Protein AF-A0A9D5NDR1-F1 (afdb_monomer)

Mean predicted aligned error: 5.38 Å

Solvent-accessible surface area (backbone atoms only — not comparable to full-atom values): 9724 Å² total; per-residue (Å²): 131,82,87,73,76,76,52,79,92,58,87,72,62,86,83,45,65,84,41,63,70,48,38,55,56,44,75,51,38,51,76,55,72,68,31,70,76,56,55,54,25,55,80,41,77,42,51,88,75,37,26,45,38,58,49,21,50,35,16,12,52,51,25,29,54,54,27,54,76,68,70,50,67,32,56,53,42,22,40,23,27,44,36,30,72,43,46,94,73,57,74,91,79,48,89,86,64,66,58,56,55,45,46,18,52,44,3,46,55,46,42,56,72,79,41,94,68,50,77,65,29,51,37,29,16,39,10,35,47,49,87,71,8,87,38,72,57,84,45,77,59,17,52,38,35,28,52,23,41,55,50,43,49,50,55,40,35,54,48,35,51,53,52,51,54,51,52,52,52,52,52,52,51,52,58,61,74,76,106

Secondary structure (DSSP, 8-state):
---PPPPTT--S-TT-TTSHHHHHHHHTTHHHHT-HHHHGGGGSEETTTEEHHHHHHHHHHHHHHHHHHTTS-HHHHHHHHHHTT---S-TTT---SSHHHHHHHHHHHHHHHHS---HHHHHHHHHTTTTTSSS---SHHHHHHHHHHHHHHHHHHHHHHHHHHHHHHHHHHHHHHT-

Nearest PDB structures (foldseek):
  2dqb-assembly1_E  TM=6.445E-01  e=2.241E-03  Thermus thermophilus HB8
  2pjq-assembly1_C  TM=5.562E-01  e=6.997E-02  Lactiplantibacillus plantarum WCFS1
  7yse-assembly1_C  TM=6.762E-01  e=1.985E+00  Escherichia coli K-12

pLDDT: mean 90.73, std 12.26, range [38.66, 98.88]

Radius of gyration: 17.4 Å; Cα contacts (8 Å, |Δi|>4): 231; chains: 1; bounding box: 49×29×51 Å

Sequence (179 aa):
MMDMEKIVGSKLDFSDLSNEVVREFYGYIEDILENTEFNKLDNFYQHINTSRLQHSLNVAYYTYLVCRKWNWNVREATRAALLHDFFLYDWREVELGFHPNEHPKQALVNAARYFEVTPLMRNMILSHMWPLSVAYPKYKESWVVQGSDRLCACLEAMHGMKSKMRKTRLVTSIALFMK

Foldseek 3Di:
DPPQDDQQPDPDDLVPCVDPLSVVLCVLCVLVVPDPLLVLQQVEDDLQRAGSQSLLQNLLSQLLVVCVVVVHPNSLLSNLSSLLQSANDHCVVDPPDLVLQPRLVRSLVVCVVRHDHDPQSNLLSRPLSPPSYPRDNPDPSSVSSNVSSVVSSVSSNVVNVVVVVVVVVVVVVVVVVVD

Structure (mmCIF, N/CA/C/O backbone):
data_AF-A0A9D5NDR1-F1
#
_entry.id   AF-A0A9D5NDR1-F1
#
loop_
_atom_site.group_PDB
_atom_site.id
_atom_site.type_symbol
_atom_site.label_atom_id
_atom_site.label_alt_id
_atom_site.label_comp_id
_atom_site.label_asym_id
_atom_site.label_entity_id
_atom_site.label_seq_id
_atom_site.pdbx_PDB_ins_code
_atom_site.Cartn_x
_atom_site.Cartn_y
_atom_site.Cartn_z
_atom_site.occupancy
_atom_site.B_iso_or_equiv
_atom_site.auth_seq_id
_atom_site.auth_comp_id
_atom_site.auth_asym_id
_atom_site.auth_atom_id
_atom_site.pdbx_PDB_model_num
ATOM 1 N N . MET A 1 1 ? 2.504 -14.538 14.501 1.00 38.66 1 MET A N 1
ATOM 2 C CA . MET A 1 1 ? 1.792 -13.251 14.386 1.00 38.66 1 MET A CA 1
ATOM 3 C C . MET A 1 1 ? 2.872 -12.201 14.293 1.00 38.66 1 MET A C 1
ATOM 5 O O . MET A 1 1 ? 3.724 -12.184 15.169 1.00 38.66 1 MET A O 1
ATOM 9 N N . MET A 1 2 ? 2.947 -11.469 13.186 1.00 43.44 2 MET A N 1
ATOM 10 C CA . MET A 1 2 ? 3.920 -10.390 13.041 1.00 43.44 2 MET A CA 1
ATOM 11 C C . MET A 1 2 ? 3.539 -9.306 14.059 1.00 43.44 2 MET A C 1
ATOM 13 O O . MET A 1 2 ? 2.384 -8.879 14.053 1.00 43.44 2 MET A O 1
ATOM 17 N N . ASP A 1 3 ? 4.448 -8.923 14.958 1.00 47.28 3 ASP A N 1
ATOM 18 C CA . ASP A 1 3 ? 4.241 -7.781 15.857 1.00 47.28 3 ASP A CA 1
ATOM 19 C C . ASP A 1 3 ? 4.219 -6.518 14.989 1.00 47.28 3 ASP A C 1
ATOM 21 O O . ASP A 1 3 ? 5.253 -5.919 14.700 1.00 47.28 3 ASP A O 1
ATOM 25 N N . MET A 1 4 ? 3.042 -6.178 14.462 1.00 54.62 4 MET A N 1
ATOM 26 C CA . MET A 1 4 ? 2.893 -5.064 13.535 1.00 54.62 4 MET A CA 1
ATOM 27 C C . MET A 1 4 ? 3.072 -3.750 14.276 1.00 54.62 4 MET A C 1
ATOM 29 O O . MET A 1 4 ? 2.387 -3.465 15.264 1.00 54.62 4 MET A O 1
ATOM 33 N N . GLU A 1 5 ? 3.990 -2.928 13.774 1.00 60.28 5 GLU A N 1
ATOM 34 C CA . GLU A 1 5 ? 4.173 -1.598 14.312 1.00 60.28 5 GLU A CA 1
ATOM 35 C C . GLU A 1 5 ? 2.938 -0.732 14.044 1.00 60.28 5 GLU A C 1
ATOM 37 O O . GLU A 1 5 ? 2.206 -0.845 13.055 1.00 60.28 5 GLU A O 1
ATOM 42 N N . LYS A 1 6 ? 2.714 0.182 14.982 1.00 82.75 6 LYS A N 1
ATOM 43 C CA . LYS A 1 6 ? 1.658 1.182 14.946 1.00 82.75 6 LYS A CA 1
ATOM 44 C C . LYS A 1 6 ? 1.700 1.972 13.634 1.00 82.75 6 LYS A C 1
ATOM 46 O O . LYS A 1 6 ? 2.681 2.669 13.377 1.00 82.75 6 LYS A O 1
ATOM 51 N N . ILE A 1 7 ? 0.592 1.965 12.884 1.00 89.94 7 ILE A N 1
ATOM 52 C CA . ILE A 1 7 ? 0.434 2.825 11.704 1.00 89.94 7 ILE A CA 1
ATOM 53 C C . ILE A 1 7 ? 0.758 4.273 12.064 1.00 89.94 7 ILE A C 1
ATOM 55 O O . ILE A 1 7 ? 0.198 4.838 13.015 1.00 89.94 7 ILE A O 1
ATOM 59 N N . VAL A 1 8 ? 1.664 4.878 11.295 1.00 89.75 8 VAL A N 1
ATOM 60 C CA . VAL A 1 8 ? 2.193 6.210 11.590 1.00 89.75 8 VAL A CA 1
ATOM 61 C C . VAL A 1 8 ? 1.054 7.224 11.707 1.00 89.75 8 VAL A C 1
ATOM 63 O O . VAL A 1 8 ? 0.225 7.355 10.820 1.00 89.75 8 VAL A O 1
ATOM 66 N N . GLY A 1 9 ? 0.977 7.933 12.836 1.00 87.50 9 GLY A N 1
ATOM 67 C CA . GLY A 1 9 ? -0.051 8.957 13.066 1.00 87.50 9 GLY A CA 1
ATOM 68 C C . GLY A 1 9 ? -1.469 8.440 13.360 1.00 87.50 9 GLY A C 1
ATOM 69 O O . GLY A 1 9 ? -2.327 9.251 13.718 1.00 87.50 9 GLY A O 1
ATOM 70 N N . SER A 1 10 ? -1.730 7.131 13.285 1.00 89.88 10 SER A N 1
ATOM 71 C CA . SER A 1 10 ? -3.024 6.568 13.678 1.00 89.88 10 SER A CA 1
ATOM 72 C C . SER A 1 10 ? -3.175 6.497 15.201 1.00 89.88 10 SER A C 1
ATOM 74 O O . SER A 1 10 ? -2.215 6.287 15.950 1.00 89.88 10 SER A O 1
ATOM 76 N N . LYS A 1 11 ? -4.414 6.684 15.667 1.00 88.31 11 LYS A N 1
ATOM 77 C CA . LYS A 1 11 ? -4.811 6.477 17.070 1.00 88.31 11 LYS A CA 1
ATOM 78 C C . LYS A 1 11 ? -5.387 5.083 17.321 1.00 88.31 11 LYS A C 1
ATOM 80 O O . LYS A 1 11 ? -5.600 4.749 18.480 1.00 88.31 11 LYS A O 1
ATOM 85 N N . LEU A 1 12 ? -5.672 4.320 16.263 1.00 89.19 12 LEU A N 1
ATOM 86 C CA . LEU A 1 12 ? -6.218 2.975 16.396 1.00 89.19 12 LEU A CA 1
ATOM 87 C C . LEU A 1 12 ? -5.142 2.003 16.871 1.00 89.19 12 LEU A C 1
ATOM 89 O O . LEU A 1 12 ? -3.973 2.123 16.493 1.00 89.19 12 LEU A O 1
ATOM 93 N N . ASP A 1 13 ? -5.574 1.047 17.683 1.00 88.69 13 ASP A N 1
ATOM 94 C CA . ASP A 1 13 ? -4.805 -0.139 18.012 1.00 88.69 13 ASP A CA 1
ATOM 95 C C . ASP A 1 13 ? -5.086 -1.205 16.952 1.00 88.69 13 ASP A C 1
ATOM 97 O O . ASP A 1 13 ? -6.206 -1.692 16.825 1.00 88.69 13 ASP A O 1
ATOM 101 N N . PHE A 1 14 ? -4.070 -1.536 16.161 1.00 87.88 14 PHE A N 1
ATOM 102 C CA . PHE A 1 14 ? -4.187 -2.512 15.080 1.00 87.88 14 PHE A CA 1
ATOM 103 C C . PHE A 1 14 ? -4.058 -3.962 15.560 1.00 87.88 14 PHE A C 1
ATOM 105 O O . PHE A 1 14 ? -4.145 -4.871 14.738 1.00 87.88 14 PHE A O 1
ATOM 112 N N . SER A 1 15 ? -3.883 -4.179 16.867 1.00 86.94 15 SER A N 1
ATOM 113 C CA . SER A 1 15 ? -4.048 -5.488 17.504 1.00 86.94 15 SER A CA 1
ATOM 114 C C . SER A 1 15 ? -5.494 -5.748 17.954 1.00 86.94 15 SER A C 1
ATOM 116 O O . SER A 1 15 ? -5.886 -6.901 18.141 1.00 86.94 15 SER A O 1
ATOM 118 N N . ASP A 1 16 ? -6.323 -4.702 18.063 1.00 89.25 16 ASP A N 1
ATOM 119 C CA . ASP A 1 16 ? -7.730 -4.817 18.442 1.00 89.25 16 ASP A CA 1
ATOM 120 C C . ASP A 1 16 ? -8.616 -5.160 17.233 1.00 89.25 16 ASP A C 1
ATOM 122 O O . ASP A 1 16 ? -9.205 -4.297 16.577 1.00 89.25 16 ASP A O 1
ATOM 126 N N . LEU A 1 17 ? -8.755 -6.458 16.959 1.00 87.25 17 LEU A N 1
ATOM 127 C CA . LEU A 1 17 ? -9.637 -6.977 15.906 1.00 87.25 17 LEU A CA 1
ATOM 128 C C . LEU A 1 17 ? -11.139 -6.874 16.245 1.00 87.25 17 LEU A C 1
ATOM 130 O O . LEU A 1 17 ? -11.978 -7.202 15.400 1.00 87.25 17 LEU A O 1
ATOM 134 N N . SER A 1 18 ? -11.509 -6.422 17.452 1.00 92.44 18 SER A N 1
ATOM 135 C CA . SER A 1 18 ? -12.909 -6.095 17.761 1.00 92.44 18 SER A CA 1
ATOM 136 C C . SER A 1 18 ? -13.340 -4.776 17.110 1.00 92.44 18 SER A C 1
ATOM 138 O O . SER A 1 18 ? -14.525 -4.582 16.822 1.00 92.44 18 SER A O 1
ATOM 140 N N . ASN A 1 19 ? -12.379 -3.901 16.796 1.00 94.12 19 ASN A N 1
ATOM 141 C CA . ASN A 1 19 ? -12.618 -2.678 16.054 1.00 94.12 19 ASN A CA 1
ATOM 142 C C . ASN A 1 19 ? -12.974 -2.989 14.591 1.00 94.12 19 ASN A C 1
ATOM 144 O O . ASN A 1 19 ? -12.171 -3.532 13.832 1.00 94.12 19 ASN A O 1
ATOM 148 N N . GLU A 1 20 ? -14.175 -2.591 14.169 1.00 95.56 20 GLU A N 1
ATOM 149 C CA . GLU A 1 20 ? -14.692 -2.865 12.823 1.00 95.56 20 GLU A CA 1
ATOM 150 C C . GLU A 1 20 ? -13.777 -2.333 11.712 1.00 95.56 20 GLU A C 1
ATOM 152 O O . GLU A 1 20 ? -13.553 -3.023 10.721 1.00 95.56 20 GLU A O 1
ATOM 157 N N . VAL A 1 21 ? -13.211 -1.136 11.894 1.00 95.12 21 VAL A N 1
ATOM 158 C CA . VAL A 1 21 ? -12.353 -0.488 10.893 1.00 95.12 21 VAL A CA 1
ATOM 159 C C . VAL A 1 21 ? -11.065 -1.277 10.690 1.00 95.12 21 VAL A C 1
ATOM 161 O O . VAL A 1 21 ? -10.623 -1.426 9.552 1.00 95.12 21 VAL A O 1
ATOM 164 N N . VAL A 1 22 ? -10.482 -1.772 11.785 1.00 94.44 22 VAL A N 1
ATOM 165 C CA . VAL A 1 22 ? -9.256 -2.580 11.786 1.00 94.44 22 VAL A CA 1
ATOM 166 C C . VAL A 1 22 ? -9.528 -3.946 11.162 1.00 94.44 22 VAL A C 1
ATOM 168 O O . VAL A 1 22 ? -8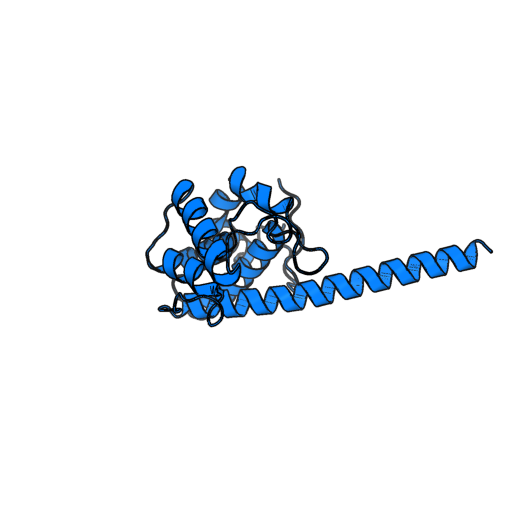.806 -4.363 10.259 1.00 94.44 22 VAL A O 1
ATOM 171 N N . ARG A 1 23 ? -10.606 -4.616 11.583 1.00 95.75 23 ARG A N 1
ATOM 172 C CA . ARG A 1 23 ? -10.999 -5.926 11.051 1.00 95.75 23 ARG A CA 1
ATOM 173 C C . ARG A 1 23 ? -11.289 -5.882 9.551 1.00 95.75 23 ARG A C 1
ATOM 175 O O . ARG A 1 23 ? -10.833 -6.753 8.821 1.00 95.75 23 ARG A O 1
ATOM 182 N N . GLU A 1 24 ? -12.031 -4.876 9.091 1.00 97.19 24 GLU A N 1
ATOM 183 C CA . GLU A 1 24 ? -12.325 -4.691 7.667 1.00 97.19 24 GLU A CA 1
ATOM 184 C C . GLU A 1 24 ? -11.042 -4.443 6.861 1.00 97.19 24 GLU A C 1
ATOM 186 O O . GLU A 1 24 ? -10.839 -5.074 5.827 1.00 97.19 24 GLU A O 1
ATOM 191 N N . PHE A 1 25 ? -10.157 -3.569 7.355 1.00 97.19 25 PHE A N 1
ATOM 192 C CA . PHE A 1 25 ? -8.873 -3.297 6.713 1.00 97.19 25 PHE A CA 1
ATOM 193 C C . PHE A 1 25 ? -8.047 -4.579 6.530 1.00 97.19 25 PHE A C 1
ATOM 195 O O . PHE A 1 25 ? -7.602 -4.846 5.414 1.00 97.19 25 PHE A O 1
ATOM 202 N N . TYR A 1 26 ? -7.904 -5.400 7.578 1.00 95.88 26 TYR A N 1
ATOM 203 C CA . TYR A 1 26 ? -7.175 -6.670 7.488 1.00 95.88 26 TYR A CA 1
ATOM 204 C C . TYR A 1 26 ? -7.830 -7.678 6.551 1.00 95.88 26 TYR A C 1
ATOM 206 O O . TYR A 1 26 ? -7.120 -8.305 5.768 1.00 95.88 26 TYR A O 1
ATOM 214 N N . GLY A 1 27 ? -9.161 -7.777 6.549 1.00 97.31 27 GLY A N 1
ATOM 215 C CA . GLY A 1 27 ? -9.883 -8.675 5.640 1.00 97.31 27 GLY A CA 1
ATOM 216 C C . GLY A 1 27 ? -9.626 -8.393 4.152 1.00 97.31 27 GLY A C 1
ATOM 217 O O . GLY A 1 27 ? -9.890 -9.246 3.306 1.00 97.31 27 GLY A O 1
ATOM 218 N N . TYR A 1 28 ? -9.091 -7.218 3.795 1.00 98.25 28 TYR A N 1
ATOM 219 C CA . TYR A 1 28 ? -8.675 -6.922 2.421 1.00 98.25 28 TYR A CA 1
ATOM 220 C C . TYR A 1 28 ? -7.243 -7.344 2.082 1.00 98.25 28 TYR A C 1
ATOM 222 O O . TYR A 1 28 ? -6.941 -7.454 0.888 1.00 98.25 28 TYR A O 1
ATOM 230 N N . ILE A 1 29 ? -6.369 -7.534 3.073 1.00 97.62 29 ILE A N 1
ATOM 231 C CA . ILE A 1 29 ? -4.915 -7.643 2.868 1.00 97.62 29 ILE A CA 1
ATOM 232 C C . ILE A 1 29 ? -4.239 -8.824 3.572 1.00 97.62 29 ILE A C 1
ATOM 234 O O . ILE A 1 29 ? -3.037 -9.003 3.391 1.00 97.62 29 ILE A O 1
ATOM 238 N N . GLU A 1 30 ? -4.959 -9.606 4.376 1.00 96.38 30 GLU A N 1
ATOM 239 C CA . GLU A 1 30 ? -4.388 -10.712 5.158 1.00 96.38 30 GLU A CA 1
ATOM 240 C C . GLU A 1 30 ? -3.588 -11.701 4.297 1.00 96.38 30 GLU A C 1
ATOM 242 O O . GLU A 1 30 ? -2.451 -12.020 4.630 1.00 96.38 30 GLU A O 1
ATOM 247 N N . ASP A 1 31 ? -4.102 -12.064 3.121 1.00 97.69 31 ASP A N 1
ATOM 248 C CA . ASP A 1 31 ? -3.441 -12.966 2.173 1.00 97.69 31 ASP A CA 1
ATOM 249 C C . ASP A 1 31 ? -2.116 -12.401 1.635 1.00 97.69 31 ASP A C 1
ATOM 251 O O . ASP A 1 31 ? -1.193 -13.150 1.314 1.00 97.69 31 ASP A O 1
ATOM 255 N N . ILE A 1 32 ? -2.002 -11.072 1.548 1.00 98.31 3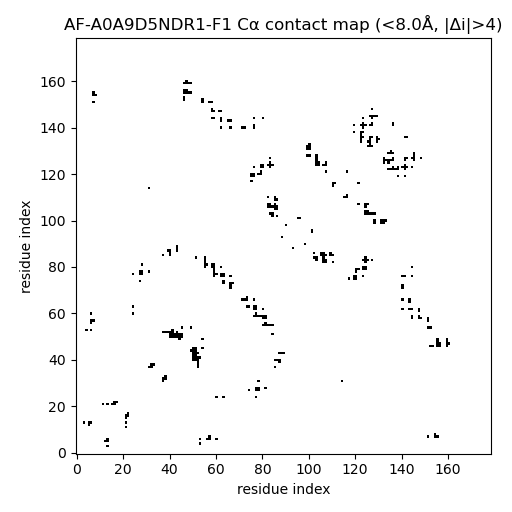2 ILE A N 1
ATOM 256 C CA . ILE A 1 32 ? -0.765 -10.397 1.143 1.00 98.31 32 ILE A CA 1
ATOM 257 C C . ILE A 1 32 ? 0.237 -10.397 2.302 1.00 98.31 32 ILE A C 1
ATOM 259 O O . ILE A 1 32 ? 1.421 -10.637 2.078 1.00 98.31 32 ILE A O 1
ATOM 263 N N . LEU A 1 33 ? -0.223 -10.172 3.536 1.00 96.06 33 LEU A N 1
ATOM 264 C CA . LEU A 1 33 ? 0.627 -10.173 4.733 1.00 96.06 33 LEU A CA 1
ATOM 265 C C . LEU A 1 33 ? 1.105 -11.578 5.134 1.00 96.06 33 LEU A C 1
ATOM 267 O O . LEU A 1 33 ? 2.130 -11.716 5.797 1.00 96.06 33 LEU A O 1
ATOM 271 N N . GLU A 1 34 ? 0.405 -12.633 4.726 1.00 96.19 34 GLU A N 1
ATOM 272 C CA . GLU A 1 34 ? 0.854 -14.021 4.898 1.00 96.19 34 GLU A CA 1
ATOM 273 C C . GLU A 1 34 ? 1.896 -14.445 3.849 1.00 96.19 34 GLU A C 1
ATOM 275 O O . GLU A 1 34 ? 2.586 -15.455 4.016 1.00 96.19 34 GLU A O 1
ATOM 280 N N . ASN A 1 35 ? 2.062 -13.666 2.775 1.00 97.94 35 ASN A N 1
ATOM 281 C CA . ASN A 1 35 ? 3.009 -13.977 1.717 1.00 97.94 35 ASN A CA 1
ATOM 282 C C . ASN A 1 35 ? 4.458 -13.701 2.158 1.00 97.94 35 ASN A C 1
ATOM 284 O O . ASN A 1 35 ? 4.869 -12.567 2.410 1.00 97.94 35 ASN A O 1
ATOM 288 N N . THR A 1 36 ? 5.275 -14.755 2.182 1.00 97.31 36 THR A N 1
ATOM 289 C CA . THR A 1 36 ? 6.675 -14.684 2.624 1.00 97.31 36 THR A CA 1
ATOM 290 C C . THR A 1 36 ? 7.548 -13.795 1.741 1.00 97.31 36 THR A C 1
ATOM 292 O O . THR A 1 36 ? 8.477 -13.169 2.246 1.00 97.31 36 THR A O 1
ATOM 295 N N . GLU A 1 37 ? 7.262 -13.706 0.441 1.00 98.00 37 GLU A N 1
ATOM 296 C CA . GLU A 1 37 ? 8.011 -12.861 -0.493 1.00 98.00 37 GLU A CA 1
ATOM 297 C C . GLU A 1 37 ? 7.686 -11.383 -0.288 1.00 98.00 37 GLU A C 1
ATOM 299 O O . GLU A 1 37 ? 8.594 -10.554 -0.325 1.00 98.00 37 GLU A O 1
ATOM 304 N N . PHE A 1 38 ? 6.425 -11.055 -0.002 1.00 98.00 38 PHE A N 1
ATOM 305 C CA . PHE A 1 38 ? 6.015 -9.703 0.370 1.00 98.00 38 PHE A CA 1
ATOM 306 C C . PHE A 1 38 ? 6.644 -9.268 1.700 1.00 98.00 38 PHE A C 1
ATOM 308 O O . PHE A 1 38 ? 7.207 -8.180 1.790 1.00 98.00 38 PHE A O 1
ATOM 315 N N . ASN A 1 39 ? 6.682 -10.146 2.703 1.00 96.81 39 ASN A N 1
ATOM 316 C CA . ASN A 1 39 ? 7.271 -9.821 4.008 1.00 96.81 39 ASN A CA 1
ATOM 317 C C . ASN A 1 39 ? 8.784 -9.544 3.965 1.00 96.81 39 ASN A C 1
ATOM 319 O O . ASN A 1 39 ? 9.310 -8.880 4.856 1.00 96.81 39 ASN A O 1
ATOM 323 N N . LYS A 1 40 ? 9.501 -9.954 2.907 1.00 97.44 40 LYS A N 1
ATOM 324 C CA . LYS A 1 40 ? 10.916 -9.573 2.716 1.00 97.44 40 LYS A CA 1
ATOM 325 C C . LYS A 1 40 ? 11.120 -8.062 2.606 1.00 97.44 40 LYS A C 1
ATOM 327 O O . LYS A 1 40 ? 12.244 -7.609 2.828 1.00 97.44 40 LYS A O 1
ATOM 332 N N . LEU A 1 41 ? 10.067 -7.299 2.300 1.00 96.75 41 LEU A N 1
ATOM 333 C CA . LEU A 1 41 ? 10.070 -5.838 2.311 1.00 96.75 41 LEU A CA 1
ATOM 334 C C . LEU A 1 41 ? 10.520 -5.241 3.649 1.00 96.75 41 LEU A C 1
ATOM 336 O O . LEU A 1 41 ? 11.008 -4.112 3.668 1.00 96.75 41 LEU A O 1
ATOM 340 N N . ASP A 1 42 ? 10.415 -5.994 4.745 1.00 95.00 42 ASP A N 1
ATOM 341 C CA . ASP A 1 42 ? 10.851 -5.533 6.062 1.00 95.00 42 ASP A CA 1
ATOM 342 C C . ASP A 1 42 ? 12.375 -5.319 6.152 1.00 95.00 42 ASP A C 1
ATOM 344 O O . ASP A 1 42 ? 12.860 -4.518 6.945 1.00 95.00 42 ASP A O 1
ATOM 348 N N . ASN A 1 43 ? 13.143 -5.960 5.264 1.00 94.69 43 ASN A N 1
ATOM 349 C CA . ASN A 1 43 ? 14.602 -5.832 5.215 1.00 94.69 43 ASN A CA 1
ATOM 350 C C . ASN A 1 43 ? 15.088 -4.580 4.467 1.00 94.69 43 ASN A C 1
ATOM 352 O O . ASN A 1 43 ? 16.292 -4.331 4.412 1.00 94.69 43 ASN A O 1
ATOM 356 N N . PHE A 1 44 ? 14.190 -3.798 3.864 1.00 94.06 44 PHE A N 1
ATOM 357 C CA . PHE A 1 44 ? 14.557 -2.636 3.057 1.00 94.06 44 PHE A CA 1
ATOM 358 C C . PHE A 1 44 ? 14.023 -1.352 3.685 1.00 94.06 44 PHE A C 1
ATOM 360 O O . PHE A 1 44 ? 12.818 -1.204 3.839 1.00 94.06 44 PHE A O 1
ATOM 367 N N . TYR A 1 45 ? 14.897 -0.393 4.005 1.00 90.69 45 TYR A N 1
ATOM 368 C CA . TYR A 1 45 ? 14.517 0.796 4.778 1.00 90.69 45 TYR A CA 1
ATOM 369 C C . TYR A 1 45 ? 14.423 2.092 3.955 1.00 90.69 45 TYR A C 1
ATOM 371 O O . TYR A 1 45 ? 15.344 2.499 3.231 1.00 90.69 45 TYR A O 1
ATOM 379 N N . GLN A 1 46 ? 13.321 2.808 4.166 1.00 82.00 46 GLN A N 1
ATOM 380 C CA . GLN A 1 46 ? 12.972 4.118 3.621 1.00 82.00 46 GLN A CA 1
ATOM 381 C C . GLN A 1 46 ? 12.774 5.149 4.752 1.00 82.00 46 GLN A C 1
ATOM 383 O O . GLN A 1 46 ? 12.821 4.830 5.942 1.00 82.00 46 GLN A O 1
ATOM 388 N N . HIS A 1 47 ? 12.631 6.423 4.369 1.00 81.56 47 HIS A N 1
ATOM 389 C CA . HIS A 1 47 ? 12.245 7.537 5.251 1.00 81.56 47 HIS A CA 1
ATOM 390 C C . HIS A 1 47 ? 12.930 7.546 6.633 1.00 81.56 47 HIS A C 1
ATOM 392 O O . HIS A 1 47 ? 12.303 7.764 7.667 1.00 81.56 47 HIS A O 1
ATOM 398 N N . ILE A 1 48 ? 14.259 7.367 6.623 1.00 80.56 48 ILE A N 1
ATOM 399 C CA . ILE A 1 48 ? 15.180 7.319 7.774 1.00 80.56 48 ILE A CA 1
ATOM 400 C C . ILE A 1 48 ? 15.201 5.969 8.497 1.00 80.56 48 ILE A C 1
ATOM 402 O O . ILE A 1 48 ? 16.284 5.411 8.647 1.00 80.56 48 ILE A O 1
ATOM 406 N N . ASN A 1 49 ? 14.067 5.471 8.989 1.00 84.94 49 ASN A N 1
ATOM 407 C CA . ASN A 1 49 ? 14.039 4.261 9.824 1.00 84.94 49 ASN A CA 1
ATOM 408 C C . ASN A 1 49 ? 12.714 3.488 9.717 1.00 84.94 49 ASN A C 1
ATOM 410 O O . ASN A 1 49 ? 12.291 2.879 10.696 1.00 84.94 49 ASN A O 1
ATOM 414 N N . THR A 1 50 ? 12.049 3.546 8.564 1.00 89.88 50 THR A N 1
ATOM 415 C CA . THR A 1 50 ? 10.804 2.808 8.308 1.00 89.88 50 THR A CA 1
ATOM 416 C C . THR A 1 50 ? 11.089 1.722 7.281 1.00 89.88 50 THR A C 1
ATOM 418 O O . THR A 1 50 ? 11.672 2.019 6.240 1.00 89.88 50 THR A O 1
ATOM 421 N N . SER A 1 51 ? 10.724 0.469 7.551 1.00 94.81 51 SER A N 1
ATOM 422 C CA . SER A 1 51 ? 10.850 -0.580 6.538 1.00 94.81 51 SER A CA 1
ATOM 423 C C . SER A 1 51 ? 9.845 -0.362 5.402 1.00 94.81 51 SER A C 1
ATOM 425 O O . SER A 1 51 ? 8.790 0.245 5.601 1.00 94.81 51 SER A O 1
ATOM 427 N N . ARG A 1 52 ? 10.138 -0.858 4.197 1.00 96.00 52 ARG A N 1
ATOM 428 C CA . ARG A 1 52 ? 9.239 -0.749 3.038 1.00 96.00 52 ARG A CA 1
ATOM 429 C C . ARG A 1 52 ? 7.926 -1.488 3.292 1.00 96.00 52 ARG A C 1
ATOM 431 O O . ARG A 1 52 ? 6.882 -1.062 2.804 1.00 96.00 52 ARG A O 1
ATOM 438 N N . LEU A 1 53 ? 7.966 -2.548 4.105 1.00 96.56 53 LEU A N 1
ATOM 439 C CA . LEU A 1 53 ? 6.774 -3.250 4.578 1.00 96.56 53 LEU A CA 1
ATOM 440 C C . LEU A 1 53 ? 5.885 -2.319 5.411 1.00 96.56 53 LEU A C 1
ATOM 442 O O . LEU A 1 53 ? 4.710 -2.143 5.091 1.00 96.56 53 LEU A O 1
ATOM 446 N N . GLN A 1 54 ? 6.454 -1.671 6.432 1.00 95.69 54 GLN A N 1
ATOM 447 C CA . GLN A 1 54 ? 5.706 -0.752 7.289 1.00 95.69 54 GLN A CA 1
ATOM 448 C C . GLN A 1 54 ? 5.206 0.475 6.516 1.00 95.69 54 GLN A C 1
ATOM 450 O O . GLN A 1 54 ? 4.072 0.908 6.721 1.00 95.69 54 GLN A O 1
ATOM 455 N N . HIS A 1 55 ? 6.021 1.016 5.608 1.00 96.94 55 HIS A N 1
ATOM 456 C CA . HIS A 1 55 ? 5.620 2.100 4.716 1.00 96.94 55 HIS A CA 1
ATOM 457 C C . HIS A 1 55 ? 4.407 1.694 3.866 1.00 96.94 55 HIS A C 1
ATOM 459 O O . HIS A 1 55 ? 3.371 2.357 3.891 1.00 96.94 55 HIS A O 1
ATOM 465 N N . SER A 1 56 ? 4.479 0.537 3.205 1.00 97.88 56 SER A N 1
ATOM 466 C CA . SER A 1 56 ? 3.382 0.010 2.389 1.00 97.88 56 SER A CA 1
ATOM 467 C C . SER A 1 56 ? 2.101 -0.196 3.202 1.00 97.88 56 SER A C 1
ATOM 469 O O . SER A 1 56 ? 1.009 0.137 2.737 1.00 97.88 56 SER A O 1
ATOM 471 N N . LEU A 1 57 ? 2.218 -0.674 4.445 1.00 97.25 57 LEU A N 1
ATOM 472 C CA . LEU A 1 57 ? 1.083 -0.830 5.353 1.00 97.25 57 LEU A CA 1
ATOM 473 C C . LEU A 1 57 ? 0.468 0.526 5.750 1.00 97.25 57 LEU A C 1
ATOM 475 O O . LEU A 1 57 ? -0.758 0.671 5.756 1.00 97.25 57 LEU A O 1
ATOM 479 N N . ASN A 1 58 ? 1.299 1.540 6.019 1.00 97.19 58 ASN A N 1
ATOM 480 C CA . ASN A 1 58 ? 0.841 2.905 6.290 1.00 97.19 58 ASN A CA 1
ATOM 481 C C . ASN A 1 58 ? 0.058 3.472 5.092 1.00 97.19 58 ASN A C 1
ATOM 483 O O . ASN A 1 58 ? -1.059 3.975 5.262 1.00 97.19 58 ASN A O 1
ATOM 487 N N . VAL A 1 59 ? 0.612 3.358 3.881 1.00 98.50 59 VAL A N 1
ATOM 488 C CA . VAL A 1 59 ? -0.003 3.856 2.639 1.00 98.50 59 VAL A CA 1
ATOM 489 C C . VAL A 1 59 ? -1.319 3.137 2.349 1.00 98.50 59 VAL A C 1
ATOM 491 O O . VAL A 1 59 ? -2.315 3.788 2.007 1.00 98.50 59 VAL A O 1
ATOM 494 N N . ALA A 1 60 ? -1.362 1.818 2.551 1.00 98.44 60 ALA A N 1
ATOM 495 C CA . ALA A 1 60 ? -2.575 1.019 2.421 1.00 98.44 60 ALA A CA 1
ATOM 496 C C . ALA A 1 60 ? -3.682 1.504 3.361 1.00 98.44 60 ALA A C 1
ATOM 498 O O . ALA A 1 60 ? -4.812 1.703 2.915 1.00 98.44 60 ALA A O 1
ATOM 499 N N . TYR A 1 61 ? -3.366 1.765 4.633 1.00 98.19 61 TYR A N 1
ATOM 500 C CA . TYR A 1 61 ? -4.358 2.219 5.609 1.00 98.19 61 TYR A CA 1
ATOM 501 C C . TYR A 1 61 ? -4.952 3.588 5.257 1.00 98.19 61 TYR A C 1
ATOM 503 O O . TYR A 1 61 ? -6.172 3.768 5.284 1.00 98.19 61 TYR A O 1
ATOM 511 N N . TYR A 1 62 ? -4.124 4.565 4.883 1.00 98.50 62 TYR A N 1
ATOM 512 C CA . TYR A 1 62 ? -4.639 5.881 4.498 1.00 98.50 62 TYR A CA 1
ATOM 513 C C . TYR A 1 62 ? -5.417 5.840 3.177 1.00 98.50 62 TYR A C 1
ATOM 515 O O . TYR A 1 62 ? -6.440 6.522 3.057 1.00 98.50 62 TYR A O 1
ATOM 523 N N . THR A 1 63 ? -5.004 4.998 2.225 1.00 98.75 63 THR A N 1
ATOM 524 C CA . THR A 1 63 ? -5.757 4.767 0.983 1.00 98.75 63 THR A CA 1
ATOM 525 C C . THR A 1 63 ? -7.124 4.150 1.275 1.00 98.75 63 THR A C 1
ATOM 527 O O . THR A 1 63 ? -8.140 4.626 0.758 1.00 98.75 63 THR A O 1
ATOM 530 N N . TYR A 1 64 ? -7.161 3.143 2.151 1.00 98.62 64 TYR A N 1
ATOM 531 C CA . TYR A 1 64 ? -8.377 2.503 2.645 1.00 98.62 64 TYR A CA 1
ATOM 532 C C . TYR A 1 64 ? -9.345 3.524 3.248 1.00 98.62 64 TYR A C 1
ATOM 534 O O . TYR A 1 64 ? -10.495 3.587 2.822 1.00 98.62 64 TYR A O 1
ATOM 542 N N . LEU A 1 65 ? -8.890 4.377 4.174 1.00 98.19 65 LEU A N 1
ATOM 543 C CA . LEU A 1 65 ? -9.752 5.371 4.824 1.00 98.19 65 LEU A CA 1
ATOM 544 C C . LEU A 1 65 ? -10.418 6.318 3.822 1.00 98.19 65 LEU A C 1
ATOM 546 O O . LEU A 1 65 ? -11.613 6.607 3.939 1.00 98.19 65 LEU A O 1
ATOM 550 N N . VAL A 1 66 ? -9.657 6.806 2.841 1.00 98.44 66 VAL A N 1
ATOM 551 C CA . VAL A 1 66 ? -10.186 7.710 1.815 1.00 98.44 66 VAL A CA 1
ATOM 552 C C . VAL A 1 66 ? -11.181 6.967 0.928 1.00 98.44 66 VAL A C 1
ATOM 554 O O . VAL A 1 66 ? -12.312 7.425 0.772 1.00 98.44 66 VAL A O 1
ATOM 557 N N . CYS A 1 67 ? -10.816 5.801 0.394 1.00 98.31 67 CYS A N 1
ATOM 558 C CA . CYS A 1 67 ? -11.699 5.042 -0.494 1.00 98.31 67 CYS A CA 1
ATOM 559 C C . CYS A 1 67 ? -12.978 4.583 0.221 1.00 98.31 67 CYS A C 1
ATOM 561 O O . CYS A 1 67 ? -14.056 4.644 -0.371 1.00 98.31 67 CYS A O 1
ATOM 563 N N . ARG A 1 68 ? -12.882 4.200 1.501 1.00 97.38 68 ARG A N 1
ATOM 564 C CA . ARG A 1 68 ? -14.019 3.845 2.362 1.00 97.38 68 ARG A CA 1
ATOM 565 C C . ARG A 1 68 ? -14.952 5.032 2.572 1.00 97.38 68 ARG A C 1
ATOM 567 O O . ARG A 1 68 ? -16.157 4.896 2.395 1.00 97.38 68 ARG A O 1
ATOM 574 N N . LYS A 1 69 ? -14.410 6.218 2.884 1.00 97.69 69 LYS A N 1
ATOM 575 C CA . LYS A 1 69 ? -15.201 7.447 3.082 1.00 97.69 69 LYS A CA 1
ATOM 576 C C . LYS A 1 69 ? -16.048 7.801 1.858 1.00 97.69 69 LYS A C 1
ATOM 578 O O . LYS A 1 69 ? -17.152 8.314 2.017 1.00 97.69 69 LYS A O 1
ATOM 583 N N . TRP A 1 70 ? -15.526 7.555 0.659 1.00 96.75 70 TRP A N 1
ATOM 584 C CA . TRP A 1 70 ? -16.190 7.907 -0.596 1.00 96.75 70 TRP A CA 1
ATOM 585 C C . TRP A 1 70 ? -16.908 6.733 -1.278 1.00 96.75 70 TRP A C 1
ATOM 587 O O . TRP A 1 70 ? -17.433 6.918 -2.376 1.00 96.75 70 TRP A O 1
ATOM 597 N N . ASN A 1 71 ? -16.950 5.555 -0.644 1.00 96.06 71 ASN A N 1
ATOM 598 C CA . ASN A 1 71 ? -17.540 4.326 -1.184 1.00 96.06 71 ASN A CA 1
ATOM 599 C C . ASN A 1 71 ? -17.019 3.975 -2.594 1.00 96.06 71 ASN A C 1
ATOM 601 O O . ASN A 1 71 ? -17.773 3.794 -3.551 1.00 96.06 71 ASN A O 1
ATOM 605 N N . TRP A 1 72 ? -15.696 3.994 -2.748 1.00 97.50 72 TRP A N 1
ATOM 606 C CA . TRP A 1 72 ? -14.994 3.654 -3.989 1.00 97.50 72 TRP A CA 1
ATOM 607 C C . TRP A 1 72 ? -14.610 2.169 -4.016 1.00 97.50 72 TRP A C 1
ATOM 609 O O . TRP A 1 72 ? -15.123 1.395 -3.212 1.00 97.50 72 TRP A O 1
ATOM 619 N N . ASN A 1 73 ? -13.730 1.734 -4.926 1.00 97.88 73 ASN A N 1
ATOM 620 C CA . ASN A 1 73 ? -13.281 0.338 -4.940 1.00 97.88 73 ASN A CA 1
ATOM 621 C C . ASN A 1 73 ? -12.273 0.076 -3.800 1.00 97.88 73 ASN A C 1
ATOM 623 O O . ASN A 1 73 ? -11.064 0.009 -4.012 1.00 97.88 73 ASN A O 1
ATOM 627 N N . VAL A 1 74 ? -12.784 -0.012 -2.566 1.00 98.44 74 VAL A N 1
ATOM 628 C CA . VAL A 1 74 ? -11.996 -0.060 -1.323 1.00 98.44 74 VAL A CA 1
ATOM 629 C C . VAL A 1 74 ? -11.041 -1.249 -1.307 1.00 98.44 74 VAL A C 1
ATOM 631 O O . VAL A 1 74 ? -9.860 -1.073 -1.007 1.00 98.44 74 VAL A O 1
ATOM 634 N N . ARG A 1 75 ? -11.529 -2.444 -1.661 1.00 98.50 75 ARG A N 1
ATOM 635 C CA . ARG A 1 75 ? -10.729 -3.674 -1.633 1.00 98.50 75 ARG A CA 1
ATOM 636 C C . ARG A 1 75 ? -9.537 -3.581 -2.579 1.00 98.50 75 ARG A C 1
ATOM 638 O O . ARG A 1 75 ? -8.402 -3.759 -2.148 1.00 98.50 75 ARG A O 1
ATOM 645 N N . GLU A 1 76 ? -9.777 -3.284 -3.855 1.00 98.62 76 GLU A N 1
ATOM 646 C CA . GLU A 1 76 ? -8.696 -3.196 -4.841 1.00 98.62 76 GLU A CA 1
ATOM 647 C C . GLU A 1 76 ? -7.739 -2.045 -4.533 1.00 98.62 76 GLU A C 1
ATOM 649 O O . GLU A 1 76 ? -6.527 -2.225 -4.639 1.00 98.62 76 GLU A O 1
ATOM 654 N N . ALA A 1 77 ? -8.257 -0.895 -4.089 1.00 98.75 77 ALA A N 1
ATOM 655 C CA . ALA A 1 77 ? -7.429 0.254 -3.750 1.00 98.75 77 ALA A CA 1
ATOM 656 C C . ALA A 1 77 ? -6.485 -0.031 -2.580 1.00 98.75 77 ALA A C 1
ATOM 658 O O . ALA A 1 77 ? -5.297 0.277 -2.654 1.00 98.75 77 ALA A O 1
ATOM 659 N N . THR A 1 78 ? -7.000 -0.661 -1.525 1.00 98.81 78 THR A N 1
ATOM 660 C CA . THR A 1 78 ? -6.214 -1.026 -0.339 1.00 98.81 78 THR A CA 1
ATOM 661 C C . THR A 1 78 ? -5.117 -2.025 -0.702 1.00 98.81 78 THR A C 1
ATOM 663 O O . THR A 1 78 ? -3.962 -1.842 -0.325 1.00 98.81 78 THR A O 1
ATOM 666 N N . ARG A 1 79 ? -5.451 -3.042 -1.504 1.00 98.81 79 ARG A N 1
ATOM 667 C CA . ARG A 1 79 ? -4.492 -4.054 -1.971 1.00 98.81 79 ARG A CA 1
ATOM 668 C C . ARG A 1 79 ? -3.418 -3.459 -2.873 1.00 98.81 79 ARG A C 1
ATOM 670 O O . ARG A 1 79 ? -2.241 -3.736 -2.683 1.00 98.81 79 ARG A O 1
ATOM 677 N N . ALA A 1 80 ? -3.799 -2.621 -3.836 1.00 98.88 80 ALA A N 1
ATOM 678 C CA . ALA A 1 80 ? -2.844 -1.952 -4.715 1.00 98.88 80 ALA A CA 1
ATOM 679 C C . ALA A 1 80 ? -1.914 -1.012 -3.946 1.00 98.88 80 ALA A C 1
ATOM 681 O O . ALA A 1 80 ? -0.727 -0.958 -4.245 1.00 98.88 80 ALA A O 1
ATOM 682 N N . ALA A 1 81 ? -2.442 -0.304 -2.946 1.00 98.81 81 ALA A N 1
ATOM 683 C CA . ALA A 1 81 ? -1.650 0.540 -2.066 1.00 98.81 81 ALA A CA 1
ATOM 684 C C . ALA A 1 81 ? -0.692 -0.269 -1.186 1.00 98.81 81 ALA A C 1
ATOM 686 O O . ALA A 1 81 ? 0.424 0.176 -0.968 1.00 98.81 81 ALA A O 1
ATOM 687 N N . LEU A 1 82 ? -1.054 -1.472 -0.740 1.00 98.75 82 LEU A N 1
ATOM 688 C CA . LEU A 1 82 ? -0.105 -2.343 -0.043 1.00 98.75 82 LEU A CA 1
ATOM 689 C C . LEU A 1 82 ? 0.997 -2.865 -0.984 1.00 98.75 82 LEU A C 1
ATOM 691 O O . LEU A 1 82 ? 2.136 -3.042 -0.576 1.00 98.75 82 LEU A O 1
ATOM 695 N N . LEU A 1 83 ? 0.676 -3.087 -2.259 1.00 98.81 83 LEU A N 1
ATOM 696 C CA . LEU A 1 83 ? 1.592 -3.670 -3.245 1.00 98.81 83 LEU A CA 1
ATOM 697 C C . LEU A 1 83 ? 2.406 -2.640 -4.047 1.00 98.81 83 LEU A C 1
ATOM 699 O O . LEU A 1 83 ? 3.245 -3.049 -4.850 1.00 98.81 83 LEU A O 1
ATOM 703 N N . HIS A 1 84 ? 2.160 -1.335 -3.879 1.00 98.62 84 HIS A N 1
ATOM 704 C CA . HIS A 1 84 ? 2.722 -0.286 -4.748 1.00 98.62 84 HIS A CA 1
ATOM 705 C C . HIS A 1 84 ? 4.255 -0.298 -4.799 1.00 98.62 84 HIS A C 1
ATOM 707 O O . HIS A 1 84 ? 4.836 -0.032 -5.851 1.00 98.62 84 HIS A O 1
ATOM 713 N N . ASP A 1 85 ? 4.863 -0.712 -3.688 1.00 98.00 85 ASP A N 1
ATOM 714 C CA . ASP A 1 85 ? 6.298 -0.738 -3.443 1.00 98.00 85 ASP A CA 1
ATOM 715 C C . ASP A 1 85 ? 6.852 -2.171 -3.330 1.00 98.00 85 ASP A C 1
ATOM 717 O O . ASP A 1 85 ? 7.902 -2.414 -2.735 1.00 98.00 85 ASP A O 1
ATOM 721 N N . PHE A 1 86 ? 6.175 -3.162 -3.926 1.00 98.38 86 PHE A N 1
ATOM 722 C CA . PHE A 1 86 ? 6.577 -4.571 -3.853 1.00 98.38 86 PHE A CA 1
ATOM 723 C C . PHE A 1 86 ? 7.792 -4.922 -4.736 1.00 98.38 86 PHE A C 1
ATOM 725 O O . PHE A 1 86 ? 7.743 -5.806 -5.589 1.00 98.38 86 PHE A O 1
ATOM 732 N N . PHE A 1 87 ? 8.927 -4.268 -4.526 1.00 97.25 87 PHE A N 1
ATOM 733 C CA . PHE A 1 87 ? 10.214 -4.600 -5.138 1.00 97.25 87 PHE A CA 1
ATOM 734 C C . PHE A 1 87 ? 11.221 -5.032 -4.067 1.00 97.25 87 PHE A C 1
ATOM 736 O O . PHE A 1 87 ? 11.157 -4.583 -2.930 1.00 97.25 87 PHE A O 1
ATOM 743 N N . LEU A 1 88 ? 12.147 -5.930 -4.413 1.00 95.75 88 LEU A N 1
ATOM 744 C CA . LEU A 1 88 ? 13.026 -6.615 -3.450 1.00 95.75 88 LEU A CA 1
ATOM 745 C C . LEU A 1 88 ? 14.508 -6.292 -3.681 1.00 95.75 88 LEU A C 1
ATOM 747 O O . LEU A 1 88 ? 15.353 -7.182 -3.702 1.00 95.75 88 LEU A O 1
ATOM 751 N N . TYR A 1 89 ? 14.814 -5.015 -3.892 1.00 93.38 89 TYR A N 1
ATOM 752 C CA . TYR A 1 89 ? 16.185 -4.520 -4.005 1.00 93.38 89 TYR A CA 1
ATOM 753 C C . TYR A 1 89 ? 16.348 -3.187 -3.264 1.00 93.38 89 TYR A C 1
ATOM 755 O O . TYR A 1 89 ? 15.362 -2.479 -3.015 1.00 93.38 89 TYR A O 1
ATOM 763 N N . ASP A 1 90 ? 17.587 -2.846 -2.899 1.00 90.19 90 ASP A N 1
ATOM 764 C CA . ASP A 1 90 ? 17.926 -1.500 -2.437 1.00 90.19 90 ASP A CA 1
ATOM 765 C C . ASP A 1 90 ? 18.273 -0.629 -3.649 1.00 90.19 90 ASP A C 1
ATOM 767 O O . ASP A 1 90 ? 19.210 -0.895 -4.400 1.00 90.19 90 ASP A O 1
ATOM 771 N N . TRP A 1 91 ? 17.486 0.422 -3.859 1.00 85.44 91 TRP A N 1
ATOM 772 C CA . TRP A 1 91 ? 17.652 1.348 -4.977 1.00 85.44 91 TRP A CA 1
ATOM 773 C C . TRP A 1 91 ? 18.890 2.241 -4.841 1.0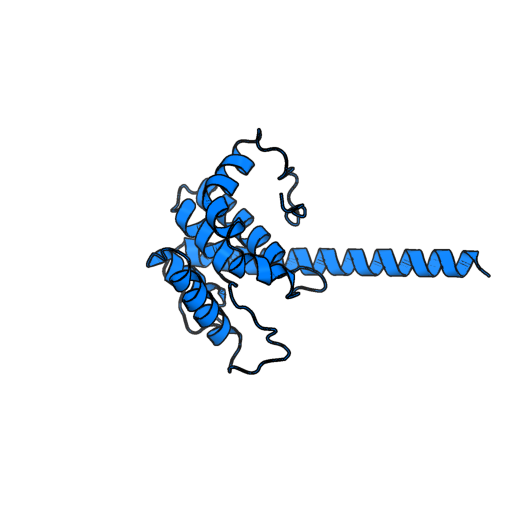0 85.44 91 TRP A C 1
ATOM 775 O O . TRP A 1 91 ? 19.263 2.906 -5.803 1.00 85.44 91 TRP A O 1
ATOM 785 N N . ARG A 1 92 ? 19.519 2.270 -3.661 1.00 85.94 92 ARG A N 1
ATOM 786 C CA . ARG A 1 92 ? 20.796 2.955 -3.418 1.00 85.94 92 ARG A CA 1
ATOM 787 C C . ARG A 1 92 ? 21.996 2.117 -3.855 1.00 85.94 92 ARG A C 1
ATOM 789 O O . ARG A 1 92 ? 23.079 2.665 -4.014 1.00 85.94 92 ARG A O 1
ATOM 796 N N . GLU A 1 93 ? 21.800 0.810 -4.018 1.00 87.06 93 GLU A N 1
ATOM 797 C CA . GLU A 1 93 ? 22.852 -0.148 -4.371 1.00 87.06 93 GLU A CA 1
ATOM 798 C C . GLU A 1 93 ? 22.700 -0.683 -5.799 1.00 87.06 93 GLU A C 1
ATOM 800 O O . GLU A 1 93 ? 23.683 -1.090 -6.413 1.00 87.06 93 GLU A O 1
ATOM 805 N N . VAL A 1 94 ? 21.478 -0.676 -6.342 1.00 85.69 94 VAL A N 1
ATOM 806 C CA . VAL A 1 94 ? 21.174 -1.221 -7.669 1.00 85.69 94 VAL A CA 1
ATOM 807 C C . VAL A 1 94 ? 20.656 -0.131 -8.606 1.00 85.69 94 VAL A C 1
ATOM 809 O O . VAL A 1 94 ? 19.560 0.405 -8.423 1.00 85.69 94 VAL A O 1
ATOM 812 N N . GLU A 1 95 ? 21.408 0.135 -9.675 1.00 83.94 95 GLU A N 1
ATOM 813 C CA . GLU A 1 95 ? 21.007 1.040 -10.754 1.00 83.94 95 GLU A CA 1
ATOM 814 C C . GLU A 1 95 ? 20.268 0.277 -11.866 1.00 83.94 95 GLU A C 1
ATOM 816 O O . GLU A 1 95 ? 20.874 -0.400 -12.692 1.00 83.94 95 GLU A O 1
ATOM 821 N N . LEU A 1 96 ? 18.937 0.399 -11.901 1.00 85.06 96 LEU A N 1
ATOM 822 C CA . LEU A 1 96 ? 18.088 -0.186 -12.958 1.00 85.06 96 LEU A CA 1
ATOM 823 C C . LEU A 1 96 ? 17.576 0.853 -13.970 1.00 85.06 96 LEU A C 1
ATOM 825 O O . LEU A 1 96 ? 16.810 0.517 -14.868 1.00 85.06 96 LEU A O 1
ATOM 829 N N . GLY A 1 97 ? 17.988 2.115 -13.827 1.00 89.50 97 GLY A N 1
ATOM 830 C CA . GLY A 1 97 ? 17.494 3.254 -14.599 1.00 89.50 97 GLY A CA 1
ATOM 831 C C . GLY A 1 97 ? 16.862 4.317 -13.702 1.00 89.50 97 GLY A C 1
ATOM 832 O O . GLY A 1 97 ? 17.167 4.410 -12.512 1.00 89.50 97 GLY A O 1
ATOM 833 N N . PHE A 1 98 ? 15.969 5.138 -14.262 1.00 91.19 98 PHE A N 1
ATOM 834 C CA . PHE A 1 98 ? 15.293 6.177 -13.485 1.00 91.19 98 PHE A CA 1
ATOM 835 C C . PHE A 1 98 ? 14.337 5.535 -12.474 1.00 91.19 98 PHE A C 1
ATOM 837 O O . PHE A 1 98 ? 13.246 5.098 -12.833 1.00 91.19 98 PHE A O 1
ATOM 844 N N . HIS A 1 99 ? 14.755 5.473 -11.207 1.00 92.75 99 HIS A N 1
ATOM 845 C CA . HIS A 1 99 ? 14.074 4.714 -10.157 1.00 92.75 99 HIS A CA 1
ATOM 846 C C . HIS A 1 99 ? 12.551 4.947 -10.077 1.00 92.75 99 HIS A C 1
ATOM 848 O O . HIS A 1 99 ? 11.840 3.944 -10.003 1.00 92.75 99 HIS A O 1
ATOM 854 N N . PRO A 1 100 ? 12.016 6.185 -10.185 1.00 92.88 100 PRO A N 1
ATOM 855 C CA . PRO A 1 100 ? 10.568 6.425 -10.198 1.00 92.88 100 PRO A CA 1
ATOM 856 C C . PRO A 1 100 ? 9.799 5.747 -11.340 1.00 92.88 100 PRO A C 1
ATOM 858 O O . PRO A 1 100 ? 8.590 5.586 -11.232 1.00 92.88 100 PRO A O 1
ATOM 861 N N . ASN A 1 101 ? 10.471 5.356 -12.428 1.00 92.62 101 ASN A N 1
ATOM 862 C CA . ASN A 1 101 ? 9.882 4.581 -13.522 1.00 92.62 101 ASN A CA 1
ATOM 863 C C . ASN A 1 101 ? 10.043 3.070 -13.338 1.00 92.62 101 ASN A C 1
ATOM 865 O O . ASN A 1 101 ? 9.207 2.313 -13.829 1.00 92.62 101 ASN A O 1
ATOM 869 N N . GLU A 1 102 ? 11.117 2.623 -12.690 1.00 95.00 102 GLU A N 1
ATOM 870 C CA . GLU A 1 102 ? 11.486 1.205 -12.668 1.00 95.00 102 GLU A CA 1
ATOM 871 C C . GLU A 1 102 ? 10.882 0.443 -11.494 1.00 95.00 102 GLU A C 1
ATOM 873 O O . GLU A 1 102 ? 10.343 -0.649 -11.692 1.00 95.00 102 GLU A O 1
ATOM 878 N N . HIS A 1 103 ? 10.874 1.014 -10.286 1.00 96.12 103 HIS A N 1
ATOM 879 C CA . HIS A 1 103 ? 10.297 0.295 -9.151 1.00 96.12 103 HIS A CA 1
ATOM 880 C C . HIS A 1 103 ? 8.786 0.043 -9.283 1.00 96.12 103 HIS A C 1
ATOM 882 O O . HIS A 1 103 ? 8.382 -1.062 -8.927 1.00 96.12 103 HIS A O 1
ATOM 888 N N . PRO A 1 104 ? 7.948 0.929 -9.876 1.00 97.81 104 PRO A N 1
ATOM 889 C CA . PRO A 1 104 ? 6.533 0.615 -10.068 1.00 97.81 104 PRO A CA 1
ATOM 890 C C . PRO A 1 104 ? 6.332 -0.568 -11.021 1.00 97.81 104 PRO A C 1
ATOM 892 O O . PRO A 1 104 ? 5.414 -1.371 -10.851 1.00 97.81 104 PRO A O 1
ATOM 895 N N . LYS A 1 105 ? 7.203 -0.711 -12.032 1.00 97.69 105 LYS A N 1
ATOM 896 C CA . LYS A 1 105 ? 7.176 -1.858 -12.951 1.00 97.69 105 LYS A CA 1
ATOM 897 C C . LYS A 1 105 ? 7.569 -3.136 -12.222 1.00 97.69 105 LYS A C 1
ATOM 899 O O . LYS A 1 105 ? 6.884 -4.144 -12.373 1.00 97.69 105 LYS A O 1
ATOM 904 N N . GLN A 1 106 ? 8.632 -3.094 -11.417 1.00 97.81 106 GLN A N 1
ATOM 905 C CA . GLN A 1 106 ? 9.070 -4.251 -10.639 1.00 97.81 106 GLN A CA 1
ATOM 906 C C . GLN A 1 106 ? 8.027 -4.659 -9.590 1.00 97.81 106 GLN A C 1
ATOM 908 O O . GLN A 1 106 ? 7.738 -5.848 -9.450 1.00 97.81 106 GLN A O 1
ATOM 913 N N . ALA A 1 107 ? 7.420 -3.683 -8.913 1.00 98.38 107 ALA A N 1
ATOM 914 C CA . ALA A 1 107 ? 6.316 -3.892 -7.988 1.00 98.38 107 ALA A CA 1
ATOM 915 C C . ALA A 1 107 ? 5.131 -4.563 -8.680 1.00 98.38 107 ALA A C 1
ATOM 917 O O . ALA A 1 107 ? 4.616 -5.564 -8.189 1.00 98.38 107 ALA A O 1
ATOM 918 N N . LEU A 1 108 ? 4.759 -4.098 -9.876 1.00 98.69 108 LEU A N 1
ATOM 919 C CA . LEU A 1 108 ? 3.705 -4.728 -10.665 1.00 98.69 108 LEU A CA 1
ATOM 920 C C . LEU A 1 108 ? 4.053 -6.167 -11.075 1.00 98.69 108 LEU A C 1
ATOM 922 O O . LEU A 1 108 ? 3.183 -7.033 -11.016 1.00 98.69 108 LEU A O 1
ATOM 926 N N . VAL A 1 109 ? 5.292 -6.431 -11.503 1.00 98.56 109 VAL A N 1
ATOM 927 C CA . VAL A 1 109 ? 5.746 -7.784 -11.876 1.00 98.56 109 VAL A CA 1
ATOM 928 C C . VAL A 1 109 ? 5.642 -8.736 -10.688 1.00 98.56 109 VAL A C 1
ATOM 930 O O . VAL A 1 109 ? 5.132 -9.844 -10.840 1.00 98.56 109 VAL A O 1
ATOM 933 N N . ASN A 1 110 ? 6.086 -8.308 -9.506 1.00 98.56 110 ASN A N 1
ATOM 934 C CA . ASN A 1 110 ? 5.997 -9.116 -8.293 1.00 98.56 110 ASN A CA 1
ATOM 935 C C . ASN A 1 110 ? 4.545 -9.290 -7.836 1.00 98.56 110 ASN A C 1
ATOM 937 O O . ASN A 1 110 ? 4.126 -10.411 -7.562 1.00 98.56 110 ASN A O 1
ATOM 941 N N . ALA A 1 111 ? 3.745 -8.222 -7.839 1.00 98.62 111 ALA A N 1
ATOM 942 C CA . ALA A 1 111 ? 2.326 -8.290 -7.509 1.00 98.62 111 ALA A CA 1
ATOM 943 C C . ALA A 1 111 ? 1.585 -9.287 -8.412 1.00 98.62 111 ALA A C 1
ATOM 945 O O . ALA A 1 111 ? 0.893 -10.163 -7.909 1.00 98.62 111 ALA A O 1
ATOM 946 N N . ALA A 1 112 ? 1.793 -9.216 -9.730 1.00 98.56 112 ALA A N 1
ATOM 947 C CA . ALA A 1 112 ? 1.164 -10.114 -10.699 1.00 98.56 112 ALA A CA 1
ATOM 948 C C . ALA A 1 112 ? 1.707 -11.553 -10.662 1.00 98.56 112 ALA A C 1
ATOM 950 O O . ALA A 1 112 ? 1.081 -12.452 -11.218 1.00 98.56 112 ALA A O 1
ATOM 951 N N . ARG A 1 113 ? 2.871 -11.783 -10.040 1.00 98.56 113 ARG A N 1
ATOM 952 C CA . ARG A 1 113 ? 3.423 -13.127 -9.830 1.00 98.56 113 ARG A CA 1
ATOM 953 C C . ARG A 1 113 ? 2.724 -13.858 -8.685 1.00 98.56 113 ARG A C 1
ATOM 955 O O . ARG A 1 113 ? 2.566 -15.070 -8.775 1.00 98.56 113 ARG A O 1
ATOM 962 N N . TYR A 1 114 ? 2.355 -13.144 -7.623 1.00 98.38 114 TYR A N 1
ATOM 963 C CA . TYR A 1 114 ? 1.838 -13.751 -6.391 1.00 98.38 114 TYR A CA 1
ATOM 964 C C . TYR A 1 114 ? 0.341 -13.522 -6.161 1.00 98.38 114 TYR A C 1
ATOM 966 O O . TYR A 1 114 ? -0.263 -14.262 -5.391 1.00 98.38 114 TYR A O 1
ATOM 974 N N . PHE A 1 115 ? -0.268 -12.537 -6.826 1.00 98.31 115 PHE A N 1
ATOM 975 C CA . PHE A 1 115 ? -1.657 -12.141 -6.602 1.00 98.31 115 PHE A CA 1
ATOM 976 C C . PHE A 1 115 ? -2.375 -11.811 -7.913 1.00 98.31 115 PHE A C 1
ATOM 978 O O . PHE A 1 115 ? -1.764 -11.462 -8.925 1.00 98.31 115 PHE A O 1
ATOM 985 N N . GLU A 1 116 ? -3.706 -11.847 -7.878 1.00 98.06 116 GLU A N 1
ATOM 986 C CA . GLU A 1 116 ? -4.522 -11.305 -8.962 1.00 98.06 116 GLU A CA 1
ATOM 987 C C . GLU A 1 116 ? -4.461 -9.772 -8.965 1.00 98.06 116 GLU A C 1
ATOM 989 O O . GLU A 1 116 ? -4.740 -9.116 -7.958 1.00 98.06 116 GLU A O 1
ATOM 994 N N . VAL A 1 117 ? -4.102 -9.195 -10.115 1.00 98.50 117 VAL A N 1
ATOM 995 C CA . VAL A 1 117 ? -3.956 -7.744 -10.291 1.00 98.50 117 VAL A CA 1
ATOM 996 C C . VAL A 1 117 ? -4.917 -7.253 -11.367 1.00 98.50 117 VAL A C 1
ATOM 998 O O . VAL A 1 117 ? -4.730 -7.506 -12.560 1.00 98.50 117 VAL A O 1
ATOM 1001 N N . THR A 1 118 ? -5.931 -6.499 -10.947 1.00 98.62 118 THR A N 1
ATOM 1002 C CA . THR A 1 118 ? -6.925 -5.898 -11.844 1.00 98.62 118 THR A CA 1
ATOM 1003 C C . THR A 1 118 ? -6.342 -4.716 -12.640 1.00 98.62 118 THR A C 1
ATOM 1005 O O . THR A 1 118 ? -5.276 -4.185 -12.301 1.00 98.62 118 THR A O 1
ATOM 1008 N N . PRO A 1 119 ? -7.030 -4.226 -13.690 1.00 98.69 119 PRO A N 1
ATOM 1009 C CA . PRO A 1 119 ? -6.618 -3.014 -14.404 1.00 98.69 119 PRO A CA 1
ATOM 1010 C C . PRO A 1 119 ? -6.532 -1.758 -13.521 1.00 98.69 119 PRO A C 1
ATOM 1012 O O . PRO A 1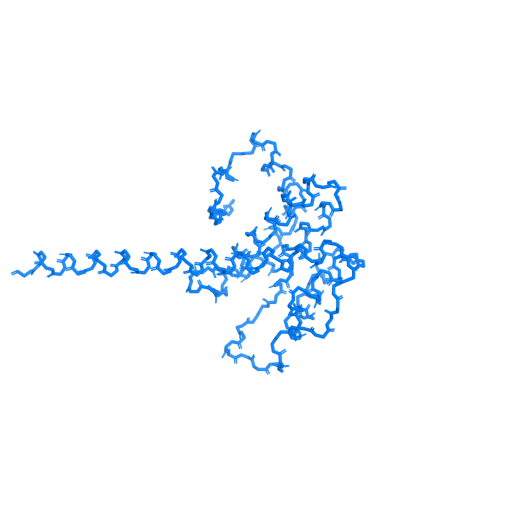 119 ? -5.678 -0.902 -13.769 1.00 98.69 119 PRO A O 1
ATOM 1015 N N . LEU A 1 120 ? -7.390 -1.651 -12.499 1.00 98.69 120 LEU A N 1
ATOM 1016 C CA . LEU A 1 120 ? -7.345 -0.575 -11.508 1.00 98.69 120 LEU A CA 1
ATOM 1017 C C . LEU A 1 120 ? -6.063 -0.674 -10.680 1.00 98.69 120 LEU A C 1
ATOM 1019 O O . LEU A 1 120 ? -5.260 0.261 -10.688 1.00 98.69 120 LEU A O 1
ATOM 1023 N N . MET A 1 121 ? -5.822 -1.834 -10.059 1.00 98.81 121 MET A N 1
ATOM 1024 C CA . MET A 1 121 ? -4.626 -2.079 -9.247 1.00 98.81 121 MET A CA 1
ATOM 1025 C C . MET A 1 121 ? -3.344 -1.849 -10.051 1.00 98.81 121 MET A C 1
ATOM 1027 O O . MET A 1 121 ? -2.426 -1.175 -9.590 1.00 98.81 121 MET A O 1
ATOM 1031 N N . ARG A 1 122 ? -3.302 -2.341 -11.296 1.00 98.75 122 ARG A N 1
ATOM 1032 C CA . ARG A 1 122 ? -2.179 -2.129 -12.214 1.00 98.75 122 ARG A CA 1
ATOM 1033 C C . ARG A 1 122 ? -1.883 -0.646 -12.421 1.00 98.75 122 ARG A C 1
ATOM 1035 O O . ARG A 1 122 ? -0.718 -0.259 -12.422 1.00 98.75 122 ARG A O 1
ATOM 1042 N N . ASN A 1 123 ? -2.906 0.180 -12.648 1.00 98.62 123 ASN A N 1
ATOM 1043 C CA . ASN A 1 123 ? -2.687 1.608 -12.847 1.00 98.62 123 ASN A CA 1
ATOM 1044 C C . ASN A 1 123 ? -2.227 2.286 -11.558 1.00 98.62 123 ASN A C 1
ATOM 1046 O O . ASN A 1 123 ? -1.264 3.036 -11.626 1.00 98.62 123 ASN A O 1
ATOM 1050 N N . MET A 1 124 ? -2.852 1.973 -10.420 1.00 98.75 124 MET A N 1
ATOM 1051 C CA . MET A 1 124 ? -2.450 2.493 -9.111 1.00 98.75 124 MET A CA 1
ATOM 1052 C C . MET A 1 124 ? -0.971 2.217 -8.828 1.00 98.75 124 MET A C 1
ATOM 1054 O O . MET A 1 124 ? -0.227 3.150 -8.541 1.00 98.75 124 MET A O 1
ATOM 1058 N N . ILE A 1 125 ? -0.536 0.962 -8.995 1.00 98.69 125 ILE A N 1
ATOM 1059 C CA . ILE A 1 125 ? 0.859 0.562 -8.793 1.00 98.69 125 ILE A CA 1
ATOM 1060 C C . ILE A 1 125 ? 1.769 1.307 -9.770 1.00 98.69 125 ILE A C 1
ATOM 1062 O O . ILE A 1 125 ? 2.735 1.909 -9.338 1.00 98.69 125 ILE A O 1
ATOM 1066 N N . LEU A 1 126 ? 1.474 1.346 -11.073 1.00 98.50 126 LEU A N 1
ATOM 1067 C CA . LEU A 1 126 ? 2.384 1.977 -12.041 1.00 98.50 126 LEU A CA 1
ATOM 1068 C C . LEU A 1 126 ? 2.484 3.505 -11.909 1.00 98.50 126 LEU A C 1
ATOM 1070 O O . LEU A 1 126 ? 3.543 4.073 -12.187 1.00 98.50 126 LEU A O 1
ATOM 1074 N N . SER A 1 127 ? 1.390 4.179 -11.543 1.00 98.12 127 SER A N 1
ATOM 1075 C CA . SER A 1 127 ? 1.298 5.642 -11.575 1.00 98.12 127 SER A CA 1
ATOM 1076 C C . SER A 1 127 ? 1.545 6.327 -10.234 1.00 98.12 127 SER A C 1
ATOM 1078 O O . SER A 1 127 ? 1.493 7.556 -10.193 1.00 98.12 127 SER A O 1
ATOM 1080 N N . HIS A 1 128 ? 1.782 5.593 -9.140 1.00 97.88 128 HIS A N 1
ATOM 1081 C CA . HIS A 1 128 ? 1.856 6.201 -7.804 1.00 97.88 128 HIS A CA 1
ATOM 1082 C C . HIS A 1 128 ? 2.949 7.285 -7.697 1.00 97.88 128 HIS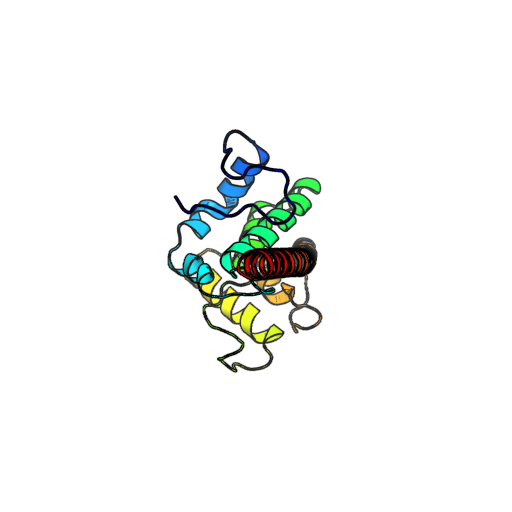 A C 1
ATOM 1084 O O . HIS A 1 128 ? 2.754 8.275 -6.999 1.00 97.88 128 HIS A O 1
ATOM 1090 N N . MET A 1 129 ? 4.002 7.215 -8.519 1.00 96.81 129 MET A N 1
ATOM 1091 C CA . MET A 1 129 ? 5.073 8.220 -8.592 1.00 96.81 129 MET A CA 1
ATOM 1092 C C . MET A 1 129 ? 4.839 9.386 -9.571 1.00 96.81 129 MET A C 1
ATOM 1094 O O . MET A 1 129 ? 5.723 10.224 -9.738 1.00 96.81 129 MET A O 1
ATOM 1098 N N . TRP A 1 130 ? 3.705 9.483 -10.269 1.00 96.69 130 TRP A N 1
ATOM 1099 C CA . TRP A 1 130 ? 3.435 10.604 -11.192 1.00 96.69 130 TRP A CA 1
ATOM 1100 C C . TRP A 1 130 ? 3.543 11.975 -10.479 1.00 96.69 130 TRP A C 1
ATOM 1102 O O . TRP A 1 130 ? 3.070 12.089 -9.355 1.00 96.69 130 TRP A O 1
ATOM 1112 N N . PRO A 1 131 ? 4.117 13.045 -11.053 1.00 94.75 131 PRO A N 1
ATOM 1113 C CA . PRO A 1 131 ? 4.590 13.190 -12.428 1.00 94.75 131 PRO A CA 1
ATOM 1114 C C . PRO A 1 131 ? 6.038 12.734 -12.650 1.00 94.75 131 PRO A C 1
ATOM 1116 O O . PRO A 1 131 ? 6.567 12.948 -13.735 1.00 94.75 131 PRO A O 1
ATOM 1119 N N . LEU A 1 132 ? 6.693 12.125 -11.653 1.00 92.56 132 LEU A N 1
ATOM 1120 C CA . LEU A 1 132 ? 8.033 11.557 -11.838 1.00 92.56 132 LEU A CA 1
ATOM 1121 C C . LEU A 1 132 ? 7.968 10.274 -12.675 1.00 92.56 132 LEU A C 1
ATOM 1123 O O . LEU A 1 132 ? 8.803 10.078 -13.550 1.00 92.56 132 LEU A O 1
ATOM 1127 N N . SER A 1 133 ? 6.966 9.422 -12.438 1.00 88.50 133 SER A N 1
ATOM 1128 C CA . SER A 1 133 ? 6.688 8.280 -13.317 1.00 88.50 133 SER A CA 1
ATOM 1129 C C . SER A 1 133 ? 5.983 8.712 -14.604 1.00 88.50 133 SER A C 1
ATOM 1131 O O . SER A 1 133 ? 5.104 9.576 -14.588 1.00 88.50 133 SER A O 1
ATOM 1133 N N . VAL A 1 134 ? 6.316 8.045 -15.712 1.00 90.31 134 VAL A N 1
ATOM 1134 C CA . VAL A 1 134 ? 5.655 8.212 -17.021 1.00 90.31 134 VAL A CA 1
ATOM 1135 C C . VAL A 1 134 ? 4.189 7.751 -16.990 1.00 90.31 134 VAL A C 1
ATOM 1137 O O . VAL A 1 134 ? 3.366 8.229 -17.773 1.00 90.31 134 VAL A O 1
ATOM 1140 N N . ALA A 1 135 ? 3.830 6.817 -16.106 1.00 95.00 135 ALA A N 1
ATOM 1141 C CA . ALA A 1 135 ? 2.476 6.281 -16.055 1.00 95.00 135 ALA A CA 1
ATOM 1142 C C . ALA A 1 135 ? 1.493 7.294 -15.449 1.00 95.00 135 ALA A C 1
ATOM 1144 O O . ALA A 1 135 ? 1.634 7.723 -14.306 1.00 95.00 135 ALA A O 1
ATOM 1145 N N . TYR A 1 136 ? 0.455 7.636 -16.210 1.00 97.12 136 TYR A N 1
ATOM 1146 C CA . TYR A 1 136 ? -0.572 8.581 -15.779 1.00 97.12 136 TYR A CA 1
ATOM 1147 C C . TYR A 1 136 ? -1.622 7.922 -14.855 1.00 97.12 136 TYR A C 1
ATOM 1149 O O . TYR A 1 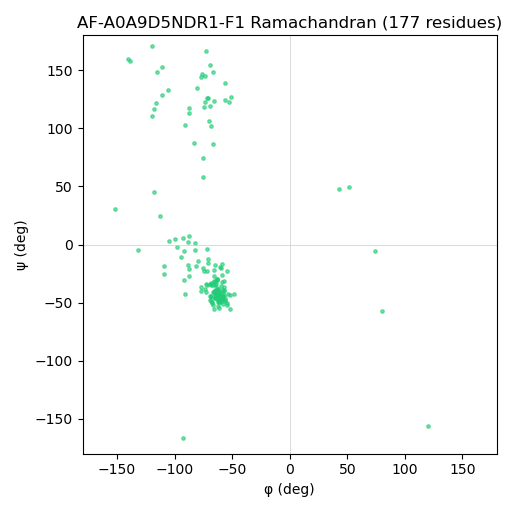136 ? -2.120 6.836 -15.191 1.00 97.12 136 TYR A O 1
ATOM 1157 N N . PRO A 1 137 ? -2.004 8.558 -13.730 1.00 97.62 137 PRO A N 1
ATOM 1158 C CA . PRO A 1 137 ? -3.088 8.094 -12.860 1.00 97.62 137 PRO A CA 1
ATOM 1159 C C . PRO A 1 137 ? -4.455 8.276 -13.536 1.00 97.62 137 PRO A C 1
ATOM 1161 O O . PRO A 1 137 ? -4.977 9.381 -13.664 1.00 97.62 137 PRO A O 1
ATOM 1164 N N . LYS A 1 138 ? -5.050 7.165 -13.983 1.00 98.06 138 LYS A N 1
ATOM 1165 C CA . LYS A 1 138 ? -6.321 7.139 -14.733 1.00 98.06 138 LYS A CA 1
ATOM 1166 C C . LYS A 1 138 ? -7.551 7.094 -13.833 1.00 98.06 138 LYS A C 1
ATOM 1168 O O . LYS A 1 138 ? -8.624 7.520 -14.249 1.00 98.06 138 LYS A O 1
ATOM 1173 N N . TYR A 1 139 ? -7.399 6.549 -12.630 1.00 98.38 139 TYR A N 1
ATOM 1174 C CA . TYR A 1 139 ? -8.489 6.335 -11.686 1.00 98.38 139 TYR A CA 1
ATOM 1175 C C . TYR A 1 139 ? -8.347 7.255 -10.477 1.00 98.38 139 TYR A C 1
ATOM 1177 O O . TYR A 1 139 ? -7.245 7.647 -10.095 1.00 98.38 139 TYR A O 1
ATOM 1185 N N . LYS A 1 140 ? -9.474 7.582 -9.847 1.00 98.31 140 LYS A N 1
ATOM 1186 C CA . LYS A 1 140 ? -9.523 8.390 -8.619 1.00 98.31 140 LYS A CA 1
ATOM 1187 C C . LYS A 1 140 ? -8.735 7.735 -7.476 1.00 98.31 140 LYS A C 1
ATOM 1189 O O . LYS A 1 140 ? -8.036 8.427 -6.747 1.00 98.31 140 LYS A O 1
ATOM 1194 N N . GLU A 1 141 ? -8.752 6.409 -7.383 1.00 98.62 141 GLU A N 1
ATOM 1195 C CA . GLU A 1 141 ? -7.968 5.633 -6.421 1.00 98.62 141 GLU A CA 1
ATOM 1196 C C . GLU A 1 141 ? -6.456 5.750 -6.694 1.00 98.62 141 GLU A C 1
ATOM 1198 O O . GLU A 1 141 ? -5.668 5.812 -5.752 1.00 98.62 141 GLU A O 1
ATOM 1203 N N . SER A 1 142 ? -6.039 5.889 -7.961 1.00 98.44 142 SER A N 1
ATOM 1204 C CA . SER A 1 142 ? -4.631 6.126 -8.328 1.00 98.44 142 SER A CA 1
ATOM 1205 C C . SER A 1 142 ? -4.112 7.480 -7.846 1.00 98.44 142 SER A C 1
ATOM 1207 O O . SER A 1 142 ? -2.939 7.604 -7.501 1.00 98.44 142 SER A O 1
ATOM 1209 N N . TRP A 1 143 ? -4.977 8.493 -7.777 1.00 98.38 143 TRP A N 1
ATOM 1210 C CA . TRP A 1 143 ? -4.634 9.774 -7.155 1.00 98.38 143 TRP A CA 1
ATOM 1211 C C . TRP A 1 143 ? -4.541 9.667 -5.633 1.00 98.38 143 TRP A C 1
ATOM 1213 O O . TRP A 1 143 ? -3.694 10.317 -5.020 1.00 98.38 143 TRP A O 1
ATOM 1223 N N . VAL A 1 144 ? -5.385 8.831 -5.021 1.00 98.56 144 VAL A N 1
ATOM 1224 C CA . VAL A 1 144 ? -5.370 8.610 -3.570 1.00 98.56 144 VAL A CA 1
ATOM 1225 C C . VAL A 1 144 ? -4.090 7.921 -3.132 1.00 98.56 144 VAL A C 1
ATOM 1227 O O . VAL A 1 144 ? -3.425 8.461 -2.256 1.00 98.56 144 VAL A O 1
ATOM 1230 N N . VAL A 1 145 ? -3.709 6.793 -3.747 1.00 98.56 145 VAL A N 1
ATOM 1231 C CA . VAL A 1 145 ? -2.490 6.062 -3.343 1.00 98.56 145 VAL A CA 1
ATOM 1232 C C . VAL A 1 145 ? -1.257 6.954 -3.424 1.00 98.56 145 VAL A C 1
ATOM 1234 O O . VAL A 1 145 ? -0.442 6.965 -2.513 1.00 98.56 145 VAL A O 1
ATOM 1237 N N . GLN A 1 146 ? -1.179 7.795 -4.452 1.00 97.31 146 GLN A N 1
ATOM 1238 C CA . GLN A 1 146 ? -0.110 8.767 -4.613 1.00 97.31 146 GLN A CA 1
ATOM 1239 C C . GLN A 1 146 ? -0.094 9.840 -3.506 1.00 97.31 146 GLN A C 1
ATOM 1241 O O . GLN A 1 146 ? 0.967 10.250 -3.032 1.00 97.31 146 GLN A O 1
ATOM 1246 N N . GLY A 1 147 ? -1.263 10.354 -3.118 1.00 97.94 147 GLY A N 1
ATOM 1247 C CA . GLY A 1 147 ? -1.367 11.305 -2.012 1.00 97.94 147 GLY A CA 1
ATOM 1248 C C . GLY A 1 147 ? -1.013 10.662 -0.669 1.00 97.94 147 GLY A C 1
ATOM 1249 O O . GLY A 1 147 ? -0.312 11.271 0.139 1.00 97.94 147 GLY A O 1
ATOM 1250 N N . SER A 1 148 ? -1.473 9.428 -0.451 1.00 98.25 148 SER A N 1
ATOM 1251 C CA . SER A 1 148 ? -1.191 8.630 0.741 1.00 98.25 148 SER A CA 1
ATOM 1252 C C . SER A 1 148 ? 0.292 8.291 0.865 1.00 98.25 148 SER A C 1
ATOM 1254 O O . SER A 1 148 ? 0.842 8.505 1.939 1.00 98.25 148 SER A O 1
ATOM 1256 N N . ASP A 1 149 ? 0.946 7.876 -0.219 1.00 97.94 149 ASP A N 1
ATOM 1257 C CA . ASP A 1 149 ? 2.394 7.643 -0.294 1.00 97.94 149 ASP A CA 1
ATOM 1258 C C . ASP A 1 149 ? 3.190 8.861 0.206 1.00 97.94 149 ASP A C 1
ATOM 1260 O O . ASP A 1 149 ? 3.899 8.806 1.213 1.00 97.94 149 ASP A O 1
ATOM 1264 N N . ARG A 1 150 ? 2.946 10.036 -0.387 1.00 96.50 150 ARG A N 1
ATOM 1265 C CA . ARG A 1 150 ? 3.622 11.283 0.016 1.00 96.50 150 ARG A CA 1
ATOM 1266 C C . ARG A 1 150 ? 3.338 11.692 1.454 1.00 96.50 150 ARG A C 1
ATOM 1268 O O . ARG A 1 150 ? 4.232 12.198 2.137 1.00 96.50 150 ARG A O 1
ATOM 1275 N N . LEU A 1 151 ? 2.099 11.516 1.911 1.00 96.25 151 LEU A N 1
ATOM 1276 C CA . LEU A 1 151 ? 1.718 11.795 3.292 1.00 96.25 151 LEU A CA 1
ATOM 1277 C C . LEU A 1 151 ? 2.497 10.891 4.255 1.00 96.25 151 LEU A C 1
ATOM 1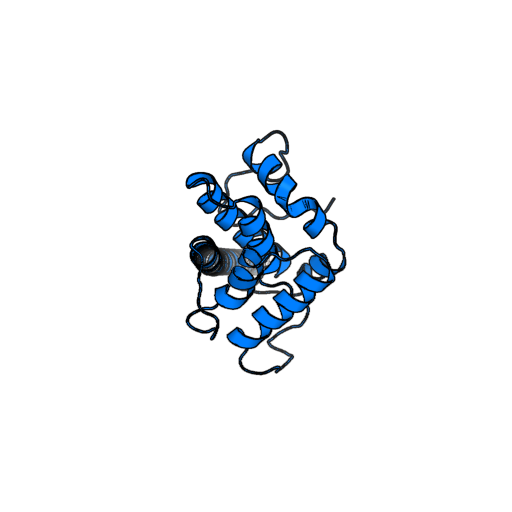279 O O . LEU A 1 151 ? 3.085 11.396 5.213 1.00 96.25 151 LEU A O 1
ATOM 1283 N N . CYS A 1 152 ? 2.529 9.585 3.993 1.00 96.31 152 CYS A N 1
ATOM 1284 C CA . CYS A 1 152 ? 3.250 8.601 4.795 1.00 96.31 152 CYS A CA 1
ATOM 1285 C C . CYS A 1 152 ? 4.748 8.893 4.811 1.00 96.31 152 CYS A C 1
ATOM 1287 O O . CYS A 1 152 ? 5.307 9.049 5.895 1.00 96.31 152 CYS A O 1
ATOM 1289 N N . ALA A 1 153 ? 5.360 9.126 3.649 1.00 94.19 153 ALA A N 1
ATOM 1290 C CA . ALA A 1 153 ? 6.759 9.526 3.528 1.00 94.19 153 ALA A CA 1
ATOM 1291 C C . ALA A 1 153 ? 7.108 10.742 4.409 1.00 94.19 153 ALA A C 1
ATOM 1293 O O . ALA A 1 153 ? 8.134 10.758 5.099 1.00 94.19 153 ALA A O 1
ATOM 1294 N N . CYS A 1 154 ? 6.239 11.761 4.437 1.00 94.06 154 CYS A N 1
ATOM 1295 C CA . CYS A 1 154 ? 6.417 12.937 5.291 1.00 94.06 154 CYS A CA 1
ATOM 1296 C C . CYS A 1 154 ? 6.276 12.597 6.783 1.00 94.06 154 CYS A C 1
ATOM 1298 O O . CYS A 1 154 ? 7.128 12.977 7.591 1.00 94.06 154 CYS A O 1
ATOM 1300 N N . LEU A 1 155 ? 5.213 11.883 7.167 1.00 92.88 155 LEU A N 1
ATOM 1301 C CA . LEU A 1 155 ? 4.942 11.508 8.560 1.00 92.88 155 LEU A CA 1
ATOM 1302 C C . LEU A 1 155 ? 6.038 10.607 9.142 1.00 92.88 155 LEU A C 1
ATOM 1304 O O . LEU A 1 155 ? 6.411 10.767 10.309 1.00 92.88 155 LEU A O 1
ATOM 1308 N N . GLU A 1 156 ? 6.561 9.694 8.333 1.00 92.94 156 GLU A N 1
ATOM 1309 C CA . GLU A 1 156 ? 7.650 8.779 8.662 1.00 92.94 156 GLU A CA 1
ATOM 1310 C C . GLU A 1 156 ? 8.965 9.528 8.833 1.00 92.94 156 GLU A C 1
ATOM 1312 O O . GLU A 1 156 ? 9.604 9.392 9.875 1.00 92.94 156 GLU A O 1
ATOM 1317 N N . ALA A 1 157 ? 9.325 10.411 7.896 1.00 90.38 157 ALA A N 1
ATOM 1318 C CA . ALA A 1 157 ? 10.513 11.249 8.036 1.00 90.38 157 ALA A CA 1
ATOM 1319 C C . ALA A 1 157 ? 10.441 12.115 9.309 1.00 90.38 157 ALA A C 1
ATOM 1321 O O . ALA A 1 157 ? 11.411 12.208 10.068 1.00 90.38 157 ALA A O 1
ATOM 1322 N N . MET A 1 158 ? 9.277 12.704 9.606 1.00 88.38 158 MET A N 1
ATOM 1323 C CA . MET A 1 158 ? 9.056 13.465 10.840 1.00 88.38 158 MET A CA 1
ATOM 1324 C C . MET A 1 158 ? 9.195 12.596 12.100 1.00 88.38 158 MET A C 1
ATOM 1326 O O . MET A 1 158 ? 9.801 13.037 13.084 1.00 88.38 158 MET A O 1
ATOM 1330 N N . HIS A 1 159 ? 8.656 11.374 12.093 1.00 84.50 159 HIS A N 1
ATOM 1331 C CA . HIS A 1 159 ? 8.807 10.423 13.200 1.00 84.50 159 HIS A CA 1
ATOM 1332 C C . HIS A 1 159 ? 10.262 9.978 13.381 1.00 84.50 159 HIS A C 1
ATOM 1334 O O . HIS A 1 159 ? 10.777 10.019 14.503 1.00 84.50 159 HIS A O 1
ATOM 1340 N N . GLY A 1 160 ? 10.946 9.627 12.292 1.00 82.25 160 GLY A N 1
ATOM 1341 C CA . GLY A 1 160 ? 12.347 9.218 12.283 1.00 82.25 160 GLY A CA 1
ATOM 1342 C C . GLY A 1 160 ? 13.266 10.306 12.836 1.00 82.25 160 GLY A C 1
ATOM 1343 O O . GLY A 1 160 ? 14.086 10.039 13.718 1.00 82.25 160 GLY A O 1
ATOM 1344 N N . MET A 1 161 ? 13.071 11.563 12.420 1.00 80.75 161 MET A N 1
ATOM 1345 C CA . MET A 1 161 ? 13.822 12.706 12.954 1.00 80.75 161 MET A CA 1
ATOM 1346 C C . MET A 1 161 ? 13.599 12.903 14.459 1.00 80.75 161 MET A C 1
ATOM 1348 O O . MET A 1 161 ? 14.565 13.069 15.209 1.00 80.75 161 MET A O 1
ATOM 1352 N N . LYS A 1 162 ? 12.347 12.844 14.937 1.00 74.31 162 LYS A N 1
ATOM 1353 C CA . LYS A 1 162 ? 12.031 12.954 16.375 1.00 74.31 162 LYS A CA 1
ATOM 1354 C C . LYS A 1 162 ? 12.665 11.827 17.191 1.00 74.31 162 LYS A C 1
ATOM 1356 O O . LYS A 1 162 ? 13.198 12.088 18.270 1.00 74.31 162 LYS A O 1
ATOM 1361 N N . SER A 1 163 ? 12.634 10.596 16.681 1.00 73.06 163 SER A N 1
ATOM 1362 C CA . SER A 1 163 ? 13.260 9.432 17.318 1.00 73.06 163 SER A CA 1
ATOM 1363 C C . SER A 1 163 ? 14.776 9.607 17.436 1.00 73.06 163 SER A C 1
ATOM 1365 O O . SER A 1 163 ? 15.334 9.471 18.529 1.00 73.06 163 SER A O 1
ATOM 1367 N N . LYS A 1 164 ? 15.436 10.024 16.348 1.00 71.25 164 LYS A N 1
ATOM 1368 C CA . LYS A 1 164 ? 16.880 10.297 16.328 1.00 71.25 164 LYS A CA 1
ATOM 1369 C C . LYS A 1 164 ? 17.264 11.387 17.333 1.00 71.25 164 LYS A C 1
ATOM 1371 O O . LYS A 1 164 ? 18.158 11.165 18.143 1.00 71.25 164 LYS A O 1
ATOM 1376 N N . MET A 1 165 ? 16.536 12.509 17.366 1.00 70.31 165 MET A N 1
ATOM 1377 C CA . MET A 1 165 ? 16.774 13.589 18.338 1.00 70.31 165 MET A CA 1
ATOM 1378 C C . MET A 1 165 ? 16.612 13.134 19.796 1.00 70.31 165 MET A C 1
ATOM 1380 O O . MET A 1 165 ? 17.412 13.520 20.648 1.00 70.31 165 MET A O 1
ATOM 1384 N N . ARG A 1 166 ? 15.600 12.309 20.104 1.00 68.75 166 ARG A N 1
ATOM 1385 C CA . ARG A 1 166 ? 15.400 11.751 21.455 1.00 68.75 166 ARG A CA 1
ATOM 1386 C C . ARG A 1 166 ? 16.556 10.841 21.869 1.00 68.75 166 ARG A C 1
ATOM 1388 O O . ARG A 1 166 ? 17.042 10.983 22.988 1.00 68.75 166 ARG A O 1
ATOM 1395 N N . LYS A 1 167 ? 17.016 9.956 20.975 1.00 67.00 167 LYS A N 1
ATOM 1396 C CA . LYS A 1 167 ? 18.176 9.082 21.226 1.00 67.00 167 LYS A CA 1
ATOM 1397 C C . LYS A 1 167 ? 19.442 9.901 21.479 1.00 67.00 167 LYS A C 1
ATOM 1399 O O . LYS A 1 167 ? 20.118 9.654 22.471 1.00 67.00 167 LYS A O 1
ATOM 1404 N N . THR A 1 168 ? 19.721 10.916 20.656 1.00 68.06 168 THR A N 1
ATOM 1405 C CA . THR A 1 168 ? 20.874 11.809 20.861 1.00 68.06 168 THR A CA 1
ATOM 1406 C C . THR A 1 168 ? 20.811 12.503 22.219 1.00 68.06 168 THR A C 1
ATOM 1408 O O . THR A 1 168 ? 21.787 12.454 22.958 1.00 68.06 168 THR A O 1
ATOM 1411 N N . ARG A 1 169 ? 19.658 13.078 22.596 1.00 63.50 169 ARG A N 1
ATOM 1412 C CA . ARG A 1 169 ? 19.488 13.716 23.912 1.00 63.50 169 ARG A CA 1
ATOM 1413 C C . ARG A 1 169 ? 19.730 12.744 25.066 1.00 63.50 169 ARG A C 1
ATOM 1415 O O . ARG A 1 169 ? 20.437 13.108 25.993 1.00 63.50 169 ARG A O 1
ATOM 1422 N N . LEU A 1 170 ? 19.196 11.523 24.995 1.00 68.06 170 LEU A N 1
ATOM 1423 C CA . LEU A 1 170 ? 19.403 10.507 26.030 1.00 68.06 170 LEU A CA 1
ATOM 1424 C C . LEU A 1 170 ? 20.886 10.135 26.177 1.00 68.06 170 LEU A C 1
ATOM 1426 O O . LEU A 1 170 ? 21.390 10.099 27.295 1.00 68.06 170 LEU A O 1
ATOM 1430 N N . VAL A 1 171 ? 21.593 9.915 25.063 1.00 69.69 171 VAL A N 1
ATOM 1431 C CA . VAL A 1 171 ? 23.035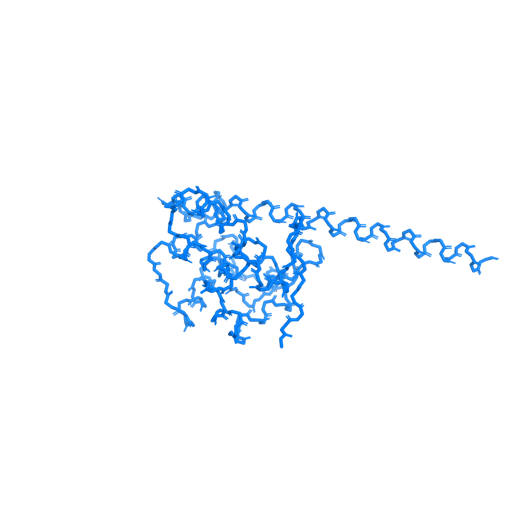 9.610 25.068 1.00 69.69 171 VAL A CA 1
ATOM 1432 C C . VAL A 1 171 ? 23.836 10.768 25.662 1.00 69.69 171 VAL A C 1
ATOM 1434 O O . VAL A 1 171 ? 24.693 10.538 26.508 1.00 69.69 171 VAL A O 1
ATOM 1437 N N . THR A 1 172 ? 23.540 12.013 25.277 1.00 57.62 172 THR A N 1
ATOM 1438 C CA . THR A 1 172 ? 24.206 13.193 25.846 1.00 57.62 172 THR A CA 1
ATOM 1439 C C . THR A 1 172 ? 23.919 13.343 27.340 1.00 57.62 172 THR A C 1
ATOM 1441 O O . THR A 1 172 ? 24.838 13.632 28.098 1.00 57.62 172 THR A O 1
ATOM 1444 N N . SER A 1 173 ? 22.678 13.116 27.783 1.00 61.72 173 SER A N 1
ATOM 1445 C CA . SER A 1 173 ? 22.325 13.144 2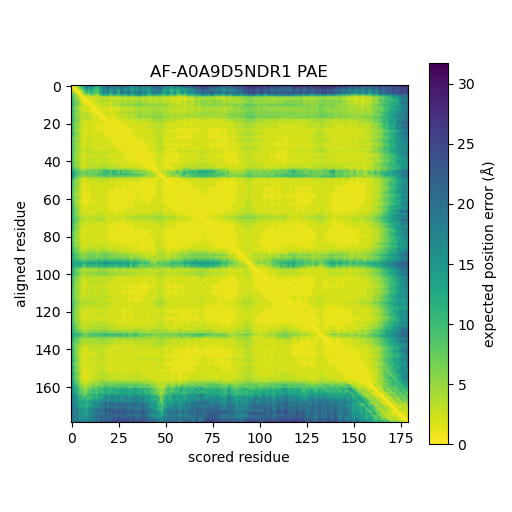9.205 1.00 61.72 173 SER A CA 1
ATOM 1446 C C . SER A 1 173 ? 23.088 12.080 29.992 1.00 61.72 173 SER A C 1
ATOM 1448 O O . SER A 1 173 ? 23.724 12.424 30.980 1.00 61.72 173 SER A O 1
ATOM 1450 N N . ILE A 1 174 ? 23.108 10.823 29.539 1.00 69.88 174 ILE A N 1
ATOM 1451 C CA . ILE A 1 174 ? 23.877 9.749 30.194 1.00 69.88 174 ILE A CA 1
ATOM 1452 C C . ILE A 1 174 ? 25.374 10.093 30.225 1.00 69.88 174 ILE A C 1
ATOM 1454 O O . ILE A 1 174 ? 26.002 9.979 31.271 1.00 69.88 174 ILE A O 1
ATOM 1458 N N . ALA A 1 175 ? 25.941 10.584 29.119 1.00 61.72 175 ALA A N 1
ATOM 1459 C CA . ALA A 1 175 ? 27.350 10.974 29.053 1.00 61.72 175 ALA A CA 1
ATOM 1460 C C . ALA A 1 175 ? 27.710 12.142 29.993 1.00 61.72 175 ALA A C 1
ATOM 1462 O O . ALA A 1 175 ? 28.842 12.207 30.465 1.00 61.72 175 ALA A O 1
ATOM 1463 N N . LEU A 1 176 ? 26.771 13.055 30.271 1.00 63.91 176 LEU A N 1
ATOM 1464 C CA . LEU A 1 176 ? 26.933 14.108 31.280 1.00 63.91 176 LEU A CA 1
ATOM 1465 C C . LEU A 1 176 ? 26.865 13.560 32.712 1.00 63.91 176 LEU A C 1
ATOM 1467 O O . LEU A 1 176 ? 27.566 14.078 33.567 1.00 63.91 176 LEU A O 1
ATOM 1471 N N . PHE A 1 177 ? 26.059 12.525 32.971 1.00 65.94 177 PHE A N 1
ATOM 1472 C CA . PHE A 1 177 ? 25.973 11.863 34.282 1.00 65.94 177 PHE A CA 1
ATOM 1473 C C . PHE A 1 177 ? 27.174 10.954 34.598 1.00 65.94 177 PHE A C 1
ATOM 1475 O O . PHE A 1 177 ? 27.394 10.631 35.760 1.00 65.94 177 PHE A O 1
ATOM 1482 N N . MET A 1 178 ? 27.927 10.511 33.586 1.00 60.44 178 MET A N 1
ATOM 1483 C CA . MET A 1 178 ? 29.106 9.643 33.743 1.00 60.44 178 MET A CA 1
ATOM 1484 C C . MET A 1 178 ? 30.439 10.412 33.848 1.00 60.44 178 MET A C 1
ATOM 1486 O O . MET A 1 178 ? 31.497 9.783 33.847 1.00 60.44 178 MET A O 1
ATOM 1490 N N . LYS A 1 179 ? 30.400 11.747 33.899 1.00 51.66 179 LYS A N 1
ATOM 1491 C CA . LYS A 1 179 ? 31.549 12.622 34.176 1.00 51.66 179 LYS A CA 1
ATOM 1492 C C . LYS A 1 179 ? 31.461 13.163 35.594 1.00 51.66 179 LYS A C 1
ATOM 1494 O O . LYS A 1 179 ? 32.538 13.286 36.210 1.00 51.66 179 LYS A O 1
#